Protein AF-A0A1I7Y4F4-F1 (afdb_monomer)

Solvent-accessible surface area (backbone atoms only — not comparable to full-atom values): 14204 Å² total; per-residue (Å²): 120,89,84,62,59,70,68,60,50,56,51,47,61,75,66,45,50,80,70,50,33,65,55,47,34,72,42,79,63,74,58,9,53,53,27,39,53,48,50,55,62,39,56,46,81,47,70,48,75,58,97,91,42,80,52,47,27,34,36,18,73,70,71,67,46,73,42,75,65,78,90,67,69,44,67,62,48,79,43,49,51,87,65,43,53,74,73,44,36,59,52,49,53,55,53,47,64,64,67,34,49,42,27,46,34,39,35,46,86,71,91,71,79,52,84,63,65,52,52,39,53,50,53,54,46,36,76,77,41,46,80,54,41,47,69,28,28,44,32,40,33,34,74,30,38,46,48,45,50,33,48,52,50,54,56,43,65,71,67,75,55,85,62,92,48,76,68,51,52,60,76,59,43,39,77,50,51,68,68,54,36,60,57,52,47,77,75,54,94,50,68,22,68,32,33,21,26,46,30,32,41,73,48,72,62,82,93,62,51,40,37,37,35,39,40,36,32,60,50,51,74,65,57,58,71,71,60,56,75,63,38,64,64,40,69,86,29,49,87,52,78,74,49,58,54,77,15,48,36,43,35,37,40,32,86

Radius of gyration: 19.41 Å; Cα contacts (8 Å, |Δi|>4): 424; chains: 1; bounding box: 60×47×42 Å

Foldseek 3Di:
DVPDDPVVLVLVLVVDDLVRLVVQLVDDDPRVVVSVVSNQQDWAWDWDADPNDIFIWTQRPVPRDTHGDDPAQDAEHEEELVQCDDPNVVVVLVVLQVNSYQEYEYEYDDPDASDDLNLLVVVVSCLVCLVSCANHKYKYAAQCQNSVVSVLVNQCVQVPNPDSDPVSSDVFKDFDDQVVQVVVLVSDSDWELAKATKIKGWDDDDPSIWMKIKIFHLDDPVSVVVPHDTDRHHNPGHHDCVSVNRTRMMMMHID

Nearest PDB structures (foldseek):
  2egw-assembly1_B  TM=3.369E-01  e=6.035E-02  Aquifex aeolicus
  1tjr-assembly1_A  TM=5.076E-01  e=1.578E+00  Zea mays
  2qez-assembly3_E  TM=4.079E-01  e=8.621E-01  Listeria monocytogenes serotype 4b str. F2365
  8pvu-assembly1_D  TM=3.168E-01  e=5.647E-01  Homo sapiens

Secondary structure (DSSP, 8-state):
-TTS-HHHHHHHHHHS-HHHHHHHTTS-SHHHHHHHHHHHH-EEEEEEEETTEEEEEEEETTT--EEE--S--EEEEEEEGGGGSTHHHHHHHHHHHTT-EEEEEEE--SSS-----HHHHHHHHHHH-HHHHTTPEEEEESS-HHHHHHHHHHHHHHTT-----HHHHHHHSEEPPHHHHHHHHTT---EESSBBPPEEEEES-GGG-EEEEEEEB---HHHHHHTPPPEE--TTSB--GGGGGG-SEEEEEE-

Mean predicted aligned error: 9.06 Å

Structure (mmCIF, N/CA/C/O backbone):
data_AF-A0A1I7Y4F4-F1
#
_entry.id   AF-A0A1I7Y4F4-F1
#
loop_
_atom_site.group_PDB
_atom_site.id
_atom_site.type_symbol
_atom_site.label_atom_id
_atom_site.label_alt_id
_atom_site.label_comp_id
_atom_site.label_asym_id
_atom_site.label_entity_id
_atom_site.label_seq_id
_atom_site.pdbx_PDB_ins_code
_atom_site.Cartn_x
_atom_site.Cartn_y
_atom_site.Cartn_z
_atom_site.occupancy
_atom_site.B_iso_or_equiv
_atom_site.auth_seq_id
_atom_site.auth_comp_id
_atom_site.auth_asym_id
_atom_site.auth_atom_id
_atom_site.pdbx_PDB_model_num
ATOM 1 N N . MET A 1 1 ? 35.669 1.805 -6.452 1.00 61.19 1 MET A N 1
ATOM 2 C CA . MET A 1 1 ? 34.477 2.321 -5.727 1.00 61.19 1 MET A CA 1
ATOM 3 C C . MET A 1 1 ? 34.366 1.705 -4.329 1.00 61.19 1 MET A C 1
ATOM 5 O O . MET A 1 1 ? 33.373 1.929 -3.649 1.00 61.19 1 MET A O 1
ATOM 9 N N . ASP A 1 2 ? 35.362 0.923 -3.896 1.00 73.44 2 ASP A N 1
ATOM 10 C CA . ASP A 1 2 ? 35.256 -0.079 -2.817 1.00 73.44 2 ASP A CA 1
ATOM 11 C C . ASP A 1 2 ? 35.130 0.507 -1.412 1.00 73.44 2 ASP A C 1
ATOM 13 O O . ASP A 1 2 ? 34.862 -0.210 -0.456 1.00 73.44 2 ASP A O 1
ATOM 17 N N . GLU A 1 3 ? 35.218 1.828 -1.315 1.00 84.62 3 GLU A N 1
ATOM 18 C CA . GLU A 1 3 ? 35.071 2.599 -0.085 1.00 84.62 3 GLU A CA 1
ATOM 19 C C . GLU A 1 3 ? 33.614 2.996 0.215 1.00 84.62 3 GLU A C 1
ATOM 21 O O . GLU A 1 3 ? 33.313 3.485 1.303 1.00 84.62 3 GLU A O 1
ATOM 26 N N . VAL A 1 4 ? 32.674 2.788 -0.718 1.00 75.25 4 VAL A N 1
ATOM 27 C CA . VAL A 1 4 ? 31.264 3.140 -0.491 1.00 75.25 4 VAL A CA 1
ATOM 28 C C . VAL A 1 4 ? 30.592 2.103 0.428 1.00 75.25 4 VAL A C 1
ATOM 30 O O . VAL A 1 4 ? 30.639 0.905 0.132 1.00 75.25 4 VAL A O 1
ATOM 33 N N . PRO A 1 5 ? 29.883 2.521 1.497 1.00 83.56 5 PRO A N 1
ATOM 34 C CA . PRO A 1 5 ? 29.266 1.596 2.445 1.00 83.56 5 PRO A CA 1
ATOM 35 C C . PRO A 1 5 ? 28.302 0.592 1.796 1.00 83.56 5 PRO A C 1
ATOM 37 O O . PRO A 1 5 ? 27.410 0.961 1.030 1.00 83.56 5 PRO A O 1
ATOM 40 N N . THR A 1 6 ? 28.383 -0.682 2.191 1.00 68.44 6 THR A N 1
ATOM 41 C CA . THR A 1 6 ? 27.515 -1.766 1.683 1.00 68.44 6 THR A CA 1
ATOM 42 C C . THR A 1 6 ? 26.016 -1.462 1.826 1.00 68.44 6 THR A C 1
ATOM 44 O O . THR A 1 6 ? 25.208 -1.892 1.004 1.00 68.44 6 THR A O 1
ATOM 47 N N . ALA A 1 7 ? 25.619 -0.707 2.857 1.00 70.19 7 ALA A N 1
ATOM 48 C CA . ALA A 1 7 ? 24.228 -0.309 3.076 1.00 70.19 7 ALA A CA 1
ATOM 49 C C . ALA A 1 7 ? 23.688 0.612 1.966 1.00 70.19 7 ALA A C 1
ATOM 51 O O . ALA A 1 7 ? 22.544 0.442 1.541 1.00 70.19 7 ALA A O 1
ATOM 52 N N . PHE A 1 8 ? 24.516 1.531 1.459 1.00 75.94 8 PHE A N 1
ATOM 53 C CA . PHE A 1 8 ? 24.158 2.410 0.346 1.00 75.94 8 PHE A CA 1
ATOM 54 C C . PHE A 1 8 ? 23.865 1.594 -0.916 1.00 75.94 8 PHE A C 1
ATOM 56 O O . PHE A 1 8 ? 22.859 1.818 -1.581 1.00 75.94 8 PHE A O 1
ATOM 63 N N . TRP A 1 9 ? 24.676 0.572 -1.197 1.00 69.25 9 TRP A N 1
ATOM 64 C CA . TRP A 1 9 ? 24.487 -0.276 -2.375 1.00 69.25 9 TRP A CA 1
ATOM 65 C C . TRP A 1 9 ? 23.320 -1.242 -2.266 1.00 69.25 9 TRP A C 1
ATOM 67 O O . TRP A 1 9 ? 22.619 -1.437 -3.253 1.00 69.25 9 TRP A O 1
ATOM 77 N N . LYS A 1 10 ? 23.052 -1.802 -1.080 1.00 63.16 10 LYS A N 1
ATOM 78 C CA . LYS A 1 10 ? 21.810 -2.558 -0.850 1.00 63.16 10 LYS A CA 1
ATOM 79 C C . LYS A 1 10 ? 20.589 -1.691 -1.144 1.00 63.16 10 LYS A C 1
ATOM 81 O O . LYS A 1 10 ? 19.657 -2.155 -1.790 1.00 63.16 10 LYS A O 1
ATOM 86 N N . HIS A 1 11 ? 20.622 -0.428 -0.720 1.00 68.62 11 HIS A N 1
ATOM 87 C CA . HIS A 1 11 ? 19.565 0.523 -1.031 1.00 68.62 11 HIS A CA 1
ATOM 88 C C . HIS A 1 11 ? 19.499 0.847 -2.529 1.00 68.62 11 HIS A C 1
ATOM 90 O O . HIS A 1 11 ? 18.418 0.800 -3.107 1.00 68.62 11 HIS A O 1
ATOM 96 N N . LEU A 1 12 ? 20.638 1.095 -3.182 1.00 68.75 12 LEU A N 1
ATOM 97 C CA . LEU A 1 12 ? 20.676 1.378 -4.615 1.00 68.75 12 LEU A CA 1
ATOM 98 C C . LEU A 1 12 ? 20.160 0.193 -5.443 1.00 68.75 12 LEU A C 1
ATOM 100 O O . LEU A 1 12 ? 19.355 0.390 -6.344 1.00 68.75 12 LEU A O 1
ATOM 104 N N . CYS A 1 13 ? 20.548 -1.040 -5.116 1.00 64.06 13 CYS A N 1
ATOM 105 C CA . CYS A 1 13 ? 20.059 -2.238 -5.800 1.00 64.06 13 CYS A CA 1
ATOM 106 C C . CYS A 1 13 ? 18.565 -2.492 -5.545 1.00 64.06 13 CYS A C 1
ATOM 108 O O . CYS A 1 13 ? 17.876 -2.966 -6.442 1.00 64.06 13 CYS A O 1
ATOM 110 N N . ASP A 1 14 ? 18.048 -2.138 -4.362 1.00 62.75 14 ASP A N 1
ATOM 111 C CA . ASP A 1 14 ? 16.604 -2.154 -4.074 1.00 62.75 14 ASP A CA 1
ATOM 112 C C . ASP A 1 14 ? 15.835 -1.103 -4.919 1.00 62.75 14 ASP A C 1
ATOM 114 O O . ASP A 1 14 ? 14.627 -1.244 -5.135 1.00 62.75 14 ASP A O 1
ATOM 118 N N . VAL A 1 15 ? 16.512 -0.048 -5.395 1.00 64.50 15 VAL A N 1
ATOM 119 C CA . VAL A 1 15 ? 15.931 1.058 -6.181 1.00 64.50 15 VAL A CA 1
ATOM 120 C C . VAL A 1 15 ? 16.083 0.850 -7.694 1.00 64.50 15 VAL A C 1
ATOM 122 O O . VAL A 1 15 ? 15.173 1.199 -8.451 1.00 64.50 15 VAL A O 1
ATOM 125 N N . LEU A 1 16 ? 17.202 0.285 -8.155 1.00 69.50 16 LEU A N 1
ATOM 126 C CA . LEU A 1 16 ? 17.490 0.101 -9.577 1.00 69.50 16 LEU A CA 1
ATOM 127 C C . LEU A 1 16 ? 16.559 -0.945 -10.208 1.00 69.50 16 LEU A C 1
ATOM 129 O O . LEU A 1 16 ? 16.424 -2.073 -9.740 1.00 69.50 16 LEU A O 1
ATOM 133 N N . HIS A 1 17 ? 15.934 -0.575 -11.328 1.00 67.19 17 HIS A N 1
ATOM 134 C CA . HIS A 1 17 ? 15.193 -1.517 -12.168 1.00 67.19 17 HIS A CA 1
ATOM 135 C C . HIS A 1 17 ? 16.151 -2.547 -12.796 1.00 67.19 17 HIS A C 1
ATOM 137 O O . HIS A 1 17 ? 17.362 -2.325 -12.848 1.00 67.19 17 HIS A O 1
ATOM 143 N N . SER A 1 18 ? 15.618 -3.632 -13.368 1.00 70.75 18 SER A N 1
ATOM 144 C CA . SER A 1 18 ? 16.405 -4.664 -14.076 1.00 70.75 18 SER A CA 1
ATOM 145 C C . SER A 1 18 ? 17.379 -4.104 -15.126 1.00 70.75 18 SER A C 1
ATOM 147 O O . SER A 1 18 ? 18.426 -4.696 -15.373 1.00 70.75 18 SER A O 1
ATOM 149 N N . VAL A 1 19 ? 17.051 -2.949 -15.712 1.00 73.19 19 VAL A N 1
ATOM 150 C CA . VAL A 1 19 ? 17.887 -2.229 -16.685 1.00 73.19 19 VAL A CA 1
ATOM 151 C C . VAL A 1 19 ? 19.084 -1.549 -16.010 1.00 73.19 19 VAL A C 1
ATOM 153 O O . VAL A 1 19 ? 20.195 -1.593 -16.526 1.00 73.19 19 VAL A O 1
ATOM 156 N N . GLY A 1 20 ? 18.891 -0.961 -14.826 1.00 81.69 20 GLY A N 1
ATOM 157 C CA . GLY A 1 20 ? 19.980 -0.340 -14.070 1.00 81.69 20 GLY A CA 1
ATOM 158 C C . GLY A 1 20 ? 20.983 -1.376 -13.564 1.00 81.69 20 GLY A C 1
ATOM 159 O O . GLY A 1 20 ? 22.188 -1.192 -13.702 1.0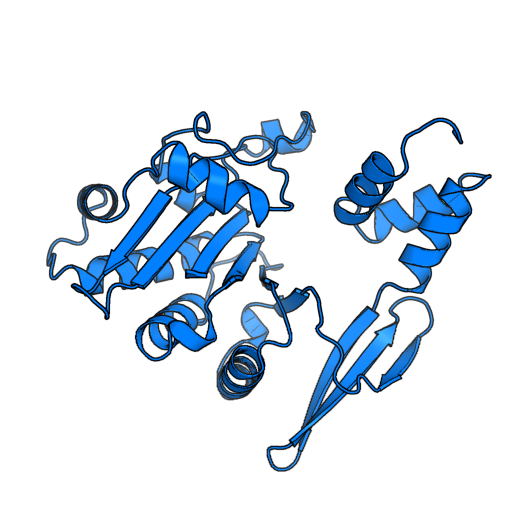0 81.69 20 GLY A O 1
ATOM 160 N N . LEU A 1 21 ? 20.491 -2.514 -13.064 1.00 81.12 21 LEU A N 1
ATOM 161 C CA . LEU A 1 21 ? 21.346 -3.616 -12.612 1.00 81.12 21 LEU A CA 1
ATOM 162 C C . LEU A 1 21 ? 22.230 -4.179 -13.739 1.00 81.12 21 LEU A C 1
ATOM 164 O O . LEU A 1 21 ? 23.387 -4.519 -13.489 1.00 81.12 21 LEU A O 1
ATOM 168 N N . SER A 1 22 ? 21.740 -4.219 -14.987 1.00 80.81 22 SER A N 1
ATOM 169 C CA . SER A 1 22 ? 22.549 -4.687 -16.122 1.00 80.81 22 SER A CA 1
ATOM 170 C C . SER A 1 22 ? 23.688 -3.758 -16.527 1.00 80.81 22 SER A C 1
ATOM 172 O O . SER A 1 22 ? 24.643 -4.229 -17.144 1.00 80.81 22 SER A O 1
ATOM 174 N N . GLU A 1 23 ? 23.608 -2.475 -16.185 1.00 86.12 23 GLU A N 1
ATOM 175 C CA . GLU A 1 23 ? 24.707 -1.536 -16.405 1.00 86.12 23 GLU A CA 1
ATOM 176 C C . GLU A 1 23 ? 25.700 -1.571 -15.240 1.00 86.12 23 GLU A C 1
ATOM 178 O O . GLU A 1 23 ? 26.905 -1.638 -15.466 1.00 86.12 23 GLU A O 1
ATOM 183 N N . VAL A 1 24 ? 25.215 -1.639 -13.994 1.00 84.69 24 VAL A N 1
ATOM 184 C CA . VAL A 1 24 ? 26.089 -1.675 -12.806 1.00 84.69 24 VAL A CA 1
ATOM 185 C C . VAL A 1 24 ? 26.960 -2.933 -12.767 1.00 84.69 24 VAL A C 1
ATOM 187 O O . VAL A 1 24 ? 28.117 -2.849 -12.366 1.00 84.69 24 VAL A O 1
ATOM 190 N N . LYS A 1 25 ? 26.477 -4.083 -13.256 1.00 87.56 25 LYS A N 1
ATOM 191 C CA . LYS A 1 25 ? 27.300 -5.307 -13.326 1.00 87.56 25 LYS A CA 1
ATOM 192 C C . LYS A 1 25 ? 28.517 -5.207 -14.257 1.00 87.56 25 LYS A C 1
ATOM 194 O O . LYS A 1 25 ? 29.376 -6.076 -14.209 1.00 87.56 25 LYS A O 1
ATOM 199 N N . LYS A 1 26 ? 28.586 -4.189 -15.128 1.00 90.69 26 LYS A N 1
ATOM 200 C CA . LYS A 1 26 ? 29.749 -3.945 -16.003 1.00 90.69 26 LYS A CA 1
ATOM 201 C C . LYS A 1 26 ? 30.884 -3.214 -15.276 1.00 90.69 26 LYS A C 1
ATOM 203 O O . LYS A 1 26 ? 31.984 -3.124 -15.810 1.00 90.69 26 LYS A O 1
ATOM 208 N N . VAL A 1 27 ? 30.620 -2.659 -14.092 1.00 90.62 27 VAL A N 1
ATOM 209 C CA . VAL A 1 27 ? 31.628 -1.978 -13.270 1.00 90.62 27 VAL A CA 1
ATOM 210 C C . VAL A 1 27 ? 32.562 -3.024 -12.655 1.00 90.62 27 VAL A C 1
ATOM 212 O O . VAL A 1 27 ? 32.104 -4.073 -12.230 1.00 90.62 27 VAL A O 1
ATOM 215 N N . SER A 1 28 ? 33.868 -2.765 -12.589 1.00 89.06 28 SER A N 1
ATOM 216 C CA . SER A 1 28 ? 34.837 -3.678 -11.962 1.00 89.06 28 SER A CA 1
ATOM 217 C C . SER A 1 28 ? 34.825 -3.605 -10.427 1.00 89.06 28 SER A C 1
ATOM 219 O O . SER A 1 28 ? 34.449 -2.585 -9.845 1.00 89.06 28 SER A O 1
ATOM 221 N N . GLY A 1 29 ? 35.328 -4.652 -9.769 1.00 87.38 29 GLY A N 1
ATOM 222 C CA . GLY A 1 29 ? 35.463 -4.726 -8.309 1.00 87.38 29 GLY A CA 1
ATOM 223 C C . GLY A 1 29 ? 34.206 -5.249 -7.611 1.00 87.38 29 GLY A C 1
ATOM 224 O O . GLY A 1 29 ? 33.290 -5.764 -8.255 1.00 87.38 29 GLY A O 1
ATOM 225 N N . ASN A 1 30 ? 34.140 -5.075 -6.288 1.00 79.75 30 ASN A N 1
ATOM 226 C CA . ASN A 1 30 ? 33.121 -5.712 -5.443 1.00 79.75 30 ASN A CA 1
ATOM 227 C C . ASN A 1 30 ? 31.680 -5.349 -5.857 1.00 79.75 30 ASN A C 1
ATOM 229 O O . ASN A 1 30 ? 30.749 -6.127 -5.660 1.00 79.75 30 ASN A O 1
ATOM 233 N N . PHE A 1 31 ? 31.466 -4.171 -6.450 1.00 78.19 31 PHE A N 1
ATOM 234 C CA . PHE A 1 31 ? 30.131 -3.726 -6.878 1.00 78.19 31 PHE A CA 1
ATOM 235 C C . PHE A 1 31 ? 29.638 -4.420 -8.132 1.00 78.19 31 PHE A C 1
ATOM 237 O O . PHE A 1 31 ? 28.456 -4.751 -8.196 1.00 78.19 31 PHE A O 1
ATOM 244 N N . GLY A 1 32 ? 30.527 -4.637 -9.104 1.00 83.31 32 GLY A N 1
ATOM 245 C CA . GLY A 1 32 ? 30.208 -5.409 -10.299 1.00 83.31 32 GLY A CA 1
ATOM 246 C C . GLY A 1 32 ? 29.737 -6.797 -9.927 1.00 83.31 32 GLY A C 1
ATOM 247 O O . GLY A 1 32 ? 28.674 -7.227 -10.363 1.00 83.31 32 GLY A O 1
ATOM 248 N N . GLU A 1 33 ? 30.479 -7.437 -9.024 1.00 84.12 33 GLU A N 1
ATOM 249 C CA . GLU A 1 33 ? 30.185 -8.776 -8.520 1.00 84.12 33 GLU A CA 1
ATOM 250 C C . GLU A 1 33 ? 28.850 -8.831 -7.765 1.00 84.12 33 GLU A C 1
ATOM 252 O O . GLU A 1 33 ? 28.023 -9.704 -8.032 1.00 84.12 33 GLU A O 1
ATOM 257 N N . VAL A 1 34 ? 28.576 -7.871 -6.870 1.00 76.81 34 VAL A N 1
ATOM 258 C CA . VAL A 1 34 ? 27.292 -7.807 -6.147 1.00 76.81 34 VAL A CA 1
ATOM 259 C C . VAL A 1 34 ? 26.128 -7.537 -7.101 1.00 76.81 34 VAL A C 1
ATOM 261 O O . VAL A 1 34 ? 25.090 -8.191 -6.998 1.00 76.81 34 VAL A O 1
ATOM 264 N N . ALA A 1 35 ? 26.272 -6.604 -8.043 1.00 80.12 35 ALA A N 1
ATOM 265 C CA . ALA A 1 35 ? 25.223 -6.297 -9.013 1.00 80.12 35 ALA A CA 1
ATOM 266 C C . ALA A 1 35 ? 24.980 -7.460 -9.980 1.00 80.12 35 ALA A C 1
ATOM 268 O O . ALA A 1 35 ? 23.826 -7.762 -10.281 1.00 80.12 35 ALA A O 1
ATOM 269 N N . GLN A 1 36 ? 26.040 -8.145 -10.416 1.00 85.69 36 GLN A N 1
ATOM 270 C CA . GLN A 1 36 ? 25.952 -9.367 -11.207 1.00 85.69 36 GLN A CA 1
ATOM 271 C C . GLN A 1 36 ? 25.203 -10.450 -10.434 1.00 85.69 36 GLN A C 1
ATOM 273 O O . GLN A 1 36 ? 24.235 -11.005 -10.951 1.00 85.69 36 GLN A O 1
ATOM 278 N N . PHE A 1 37 ? 25.585 -10.694 -9.178 1.00 84.38 37 PHE A N 1
ATOM 279 C CA . PHE A 1 37 ? 24.900 -11.652 -8.320 1.00 84.38 37 PHE A CA 1
ATOM 280 C C . PHE A 1 37 ? 23.413 -11.311 -8.184 1.00 84.38 37 PHE A C 1
ATOM 282 O O . PHE A 1 37 ? 22.569 -12.196 -8.312 1.00 84.38 37 PHE A O 1
ATOM 289 N N . ILE A 1 38 ? 23.064 -10.042 -7.958 1.00 79.06 38 ILE A N 1
ATOM 290 C CA . ILE A 1 38 ? 21.666 -9.615 -7.842 1.00 79.06 38 ILE A CA 1
ATOM 291 C C . ILE A 1 38 ? 20.925 -9.800 -9.174 1.00 79.06 38 ILE A C 1
ATOM 293 O O . ILE A 1 38 ? 19.863 -10.414 -9.157 1.00 79.06 38 ILE A O 1
ATOM 297 N N . ASP A 1 39 ? 21.472 -9.348 -10.313 1.00 82.25 39 ASP A N 1
ATOM 298 C CA . ASP A 1 39 ? 20.869 -9.491 -11.657 1.00 82.25 39 ASP A CA 1
ATOM 299 C C . ASP A 1 39 ? 20.624 -10.969 -12.012 1.00 82.25 39 ASP A C 1
ATOM 301 O O . ASP A 1 39 ? 19.542 -11.332 -12.477 1.00 82.25 39 ASP A O 1
ATOM 305 N N . GLU A 1 40 ? 21.588 -11.849 -11.729 1.00 83.94 40 GLU A N 1
ATOM 306 C CA . GLU A 1 40 ? 21.482 -13.296 -11.960 1.00 83.94 40 GLU A CA 1
ATOM 307 C C . GLU A 1 40 ? 20.484 -13.989 -11.023 1.00 83.94 40 GLU A C 1
ATOM 309 O O . GLU A 1 40 ? 19.905 -15.025 -11.382 1.00 83.94 40 GLU A O 1
ATOM 314 N N . ASN A 1 41 ? 20.274 -13.421 -9.831 1.00 81.00 41 ASN A N 1
ATOM 315 C CA . ASN A 1 41 ? 19.376 -13.955 -8.813 1.00 81.00 41 ASN A CA 1
ATOM 316 C C . ASN A 1 41 ? 18.011 -13.248 -8.743 1.00 81.00 41 ASN A C 1
ATOM 318 O O . ASN A 1 41 ? 17.192 -13.615 -7.896 1.00 81.00 41 ASN A O 1
ATOM 322 N N . VAL A 1 42 ? 17.708 -12.311 -9.652 1.00 80.62 42 VAL A N 1
ATOM 323 C CA . VAL A 1 42 ? 16.338 -11.812 -9.828 1.00 80.62 42 VAL A CA 1
ATOM 324 C C . VAL A 1 42 ? 15.458 -12.983 -10.250 1.00 80.62 42 VAL A C 1
ATOM 326 O O . VAL A 1 42 ? 15.689 -13.625 -11.277 1.00 80.62 42 VAL A O 1
ATOM 329 N N . ALA A 1 43 ? 14.438 -13.266 -9.447 1.00 82.00 43 ALA A N 1
ATOM 330 C CA . ALA A 1 43 ? 13.493 -14.330 -9.715 1.00 82.00 43 ALA A CA 1
ATOM 331 C C . ALA A 1 43 ? 12.053 -13.843 -9.576 1.00 82.00 43 ALA A C 1
ATOM 333 O O . ALA A 1 43 ? 11.726 -13.042 -8.704 1.00 82.00 43 ALA A O 1
ATOM 334 N N . SER A 1 44 ? 11.191 -14.364 -10.442 1.00 79.44 44 SER A N 1
ATOM 335 C CA . SER A 1 44 ? 9.742 -14.261 -10.310 1.00 79.44 44 SER A CA 1
ATOM 336 C C . SER A 1 44 ? 9.232 -15.509 -9.609 1.00 79.44 44 SER A C 1
ATOM 338 O O . SER A 1 44 ? 9.624 -16.617 -9.968 1.00 79.44 44 SER A O 1
ATOM 340 N N . TYR A 1 45 ? 8.358 -15.360 -8.621 1.00 75.88 45 TYR A N 1
ATOM 341 C CA . TYR A 1 45 ? 7.644 -16.511 -8.087 1.00 75.88 45 TYR A CA 1
ATOM 342 C C . TYR A 1 45 ? 6.543 -16.910 -9.070 1.00 75.88 45 TYR A C 1
ATOM 344 O O . TYR A 1 45 ? 5.682 -16.100 -9.405 1.00 75.88 45 TYR A O 1
ATOM 352 N N . VAL A 1 46 ? 6.603 -18.145 -9.555 1.00 77.12 46 VAL A N 1
ATOM 353 C CA . VAL A 1 46 ? 5.606 -18.738 -10.443 1.00 77.12 46 VAL A CA 1
ATOM 354 C C . VAL A 1 46 ? 4.956 -19.875 -9.680 1.00 77.12 46 VAL A C 1
ATOM 356 O O . VAL A 1 46 ? 5.644 -20.801 -9.256 1.00 77.12 46 VAL A O 1
ATOM 359 N N . CYS A 1 47 ? 3.640 -19.820 -9.508 1.00 78.75 47 CYS A N 1
ATOM 360 C CA . CYS A 1 47 ? 2.887 -20.898 -8.887 1.00 78.75 47 CYS A CA 1
ATOM 361 C C . CYS A 1 47 ? 1.751 -21.369 -9.789 1.00 78.75 47 CYS A C 1
ATOM 363 O O . CYS A 1 47 ? 1.172 -20.600 -10.556 1.00 78.75 47 CYS A O 1
ATOM 365 N N . ALA A 1 48 ? 1.457 -22.659 -9.682 1.00 74.44 48 ALA A N 1
ATOM 366 C CA . ALA A 1 48 ? 0.240 -23.269 -10.180 1.00 74.44 48 ALA A CA 1
ATOM 367 C C . ALA A 1 48 ? -0.537 -23.828 -8.989 1.00 74.44 48 ALA A C 1
ATOM 369 O O . ALA A 1 48 ? 0.055 -24.289 -8.008 1.00 74.44 48 ALA A O 1
ATOM 370 N N . ILE A 1 49 ? -1.863 -23.797 -9.076 1.00 65.44 49 ILE A N 1
ATOM 371 C CA . ILE A 1 49 ? -2.727 -24.440 -8.090 1.00 65.44 49 ILE A CA 1
ATOM 372 C C . ILE A 1 49 ? -3.417 -25.618 -8.746 1.00 65.44 49 ILE A C 1
ATOM 374 O O . ILE A 1 49 ? -4.198 -25.463 -9.681 1.00 65.44 49 ILE A O 1
ATOM 378 N N . GLU A 1 50 ? -3.118 -26.800 -8.221 1.00 71.88 50 GLU A N 1
ATOM 379 C CA . GLU A 1 50 ? -3.652 -28.075 -8.677 1.00 71.88 50 GLU A CA 1
ATOM 380 C C . GLU A 1 50 ? -4.323 -28.757 -7.485 1.00 71.88 50 GLU A C 1
ATOM 382 O O . GLU A 1 50 ? -3.689 -28.984 -6.453 1.00 71.88 50 GLU A O 1
ATOM 387 N N . ALA A 1 51 ? -5.621 -29.054 -7.605 1.00 80.44 51 ALA A N 1
ATOM 388 C CA . ALA A 1 51 ? -6.409 -29.698 -6.547 1.00 80.44 51 ALA A CA 1
ATOM 389 C C . ALA A 1 51 ? -6.306 -28.996 -5.171 1.00 80.44 51 ALA A C 1
ATOM 391 O O . ALA A 1 51 ? -6.192 -29.644 -4.132 1.00 80.44 51 ALA A O 1
ATOM 392 N N . GLY A 1 52 ? -6.299 -27.657 -5.163 1.00 67.69 52 GLY A N 1
ATOM 393 C CA . GLY A 1 52 ? -6.227 -26.857 -3.934 1.00 67.69 52 GLY A CA 1
ATOM 394 C C . GLY A 1 52 ? -4.853 -26.839 -3.255 1.00 67.69 52 GLY A C 1
ATOM 395 O O . GLY A 1 52 ? -4.723 -26.268 -2.176 1.00 67.69 52 GLY A O 1
ATOM 396 N N . LYS A 1 53 ? -3.823 -27.434 -3.871 1.00 68.38 53 LYS A N 1
ATOM 397 C CA . LYS A 1 53 ? -2.435 -27.349 -3.409 1.00 68.38 53 LYS A CA 1
ATOM 398 C C . LYS A 1 53 ? -1.644 -26.426 -4.322 1.00 68.38 53 LYS A C 1
ATOM 400 O O . LYS A 1 53 ? -1.660 -26.575 -5.543 1.00 68.38 53 LYS A O 1
ATOM 405 N N . GLU A 1 54 ? -0.940 -25.485 -3.713 1.00 72.00 54 GLU A N 1
ATOM 406 C CA . GLU A 1 54 ? -0.009 -24.616 -4.415 1.00 72.00 54 GLU A CA 1
ATOM 407 C C . GLU A 1 54 ? 1.297 -25.362 -4.695 1.00 72.00 54 GLU A C 1
ATOM 409 O O . GLU A 1 54 ? 1.914 -25.936 -3.796 1.00 72.00 54 GLU A O 1
ATOM 414 N N . LYS A 1 55 ? 1.725 -25.345 -5.956 1.00 78.88 55 LYS A N 1
ATOM 415 C CA . LYS A 1 55 ? 3.054 -25.773 -6.383 1.00 78.88 55 LYS A CA 1
ATOM 416 C C . LYS A 1 55 ? 3.758 -24.568 -6.985 1.00 78.88 55 LYS A C 1
ATOM 418 O O . LYS A 1 55 ? 3.425 -24.133 -8.087 1.00 78.88 55 LYS A O 1
ATOM 423 N N . GLY A 1 56 ? 4.713 -24.021 -6.241 1.00 80.88 56 GLY A N 1
ATOM 424 C CA . GLY A 1 56 ? 5.467 -22.838 -6.632 1.00 80.88 56 GLY A CA 1
ATOM 425 C C . GLY A 1 56 ? 6.946 -23.097 -6.873 1.00 80.88 56 GLY A C 1
ATOM 426 O O . GLY A 1 56 ? 7.576 -23.937 -6.227 1.00 80.88 56 GLY A O 1
ATOM 427 N N . TYR A 1 57 ? 7.522 -22.331 -7.790 1.00 83.56 57 TYR A N 1
ATOM 428 C CA . TYR A 1 57 ? 8.959 -22.235 -7.983 1.00 83.56 57 TYR A CA 1
ATOM 429 C C . TYR A 1 57 ? 9.372 -20.784 -8.226 1.00 83.56 57 TYR A C 1
ATOM 431 O O . TYR A 1 57 ? 8.637 -19.980 -8.792 1.00 83.56 57 TYR A O 1
ATOM 439 N N . LEU A 1 58 ? 10.590 -20.443 -7.823 1.00 83.69 58 LEU A N 1
ATOM 440 C CA . LEU A 1 58 ? 11.260 -19.232 -8.278 1.00 83.69 58 LEU A CA 1
ATOM 441 C C . LEU A 1 58 ? 11.795 -19.478 -9.683 1.00 83.69 58 LEU A C 1
ATOM 443 O O . LEU A 1 58 ? 12.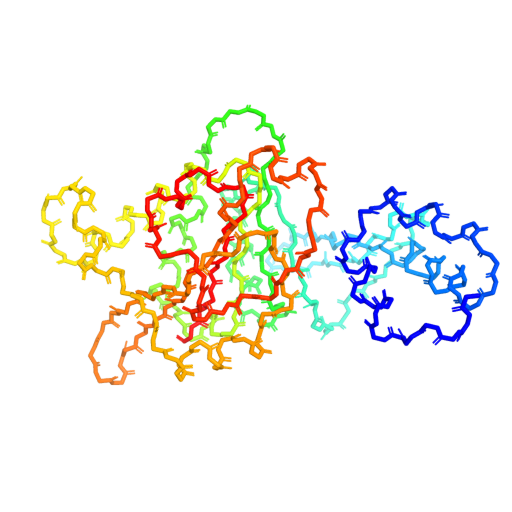601 -20.386 -9.883 1.00 83.69 58 LEU A O 1
ATOM 447 N N . LEU A 1 59 ? 11.344 -18.677 -10.642 1.00 85.62 59 LEU A N 1
ATOM 448 C CA . LEU A 1 59 ? 11.881 -18.593 -11.991 1.00 85.62 59 LEU A CA 1
ATOM 449 C C . LEU A 1 59 ? 12.882 -17.444 -12.057 1.00 85.62 59 LEU A C 1
ATOM 451 O O . LEU A 1 59 ? 12.494 -16.277 -12.060 1.00 85.62 59 LEU A O 1
ATOM 455 N N . TYR A 1 60 ? 14.164 -17.771 -12.128 1.00 84.75 60 TYR A N 1
ATOM 456 C CA . TYR A 1 60 ? 15.224 -16.782 -12.270 1.00 84.75 60 TYR A CA 1
ATOM 457 C C . TYR A 1 60 ? 15.184 -16.174 -13.673 1.00 84.75 60 TYR A C 1
ATOM 459 O O . TYR A 1 60 ? 15.422 -16.874 -14.655 1.00 84.75 60 TYR A O 1
ATOM 467 N N . THR A 1 61 ? 14.889 -14.878 -13.787 1.00 81.94 61 THR A N 1
ATOM 468 C CA . THR A 1 61 ? 14.569 -14.231 -15.073 1.00 81.94 61 THR A CA 1
ATOM 469 C C . THR A 1 61 ? 15.723 -14.260 -16.067 1.00 81.94 61 THR A C 1
ATOM 471 O O . THR A 1 61 ? 15.487 -14.363 -17.264 1.00 81.94 61 THR A O 1
ATOM 474 N N . ARG A 1 62 ? 16.971 -14.192 -15.586 1.00 84.19 62 ARG A N 1
ATOM 475 C CA . ARG A 1 62 ? 18.166 -14.232 -16.445 1.00 84.19 62 ARG A CA 1
ATOM 476 C C . ARG A 1 62 ? 18.572 -15.644 -16.849 1.00 84.19 62 ARG A C 1
ATOM 478 O O . ARG A 1 62 ? 18.928 -15.867 -17.996 1.00 84.19 62 ARG A O 1
ATOM 485 N N . SER A 1 63 ? 18.546 -16.578 -15.900 1.00 87.69 63 SER A N 1
ATOM 486 C CA . SER A 1 63 ? 19.086 -17.929 -16.107 1.00 87.69 63 SER A CA 1
ATOM 487 C C . SER A 1 63 ? 18.033 -18.960 -16.515 1.00 87.69 63 SER A C 1
ATOM 489 O O . SER A 1 63 ? 18.385 -20.081 -16.862 1.00 87.69 63 SER A O 1
ATOM 491 N N . GLY A 1 64 ? 16.742 -18.637 -16.403 1.00 87.94 64 GLY A N 1
ATOM 492 C CA . GLY A 1 64 ? 15.642 -19.585 -16.600 1.00 87.94 64 GLY A CA 1
ATOM 493 C C . GLY A 1 64 ? 15.580 -20.698 -15.546 1.00 87.94 64 GLY A C 1
ATOM 494 O O . GLY A 1 64 ? 14.688 -21.546 -15.606 1.00 87.94 64 GLY A O 1
ATOM 495 N N . ARG A 1 65 ? 16.498 -20.708 -14.565 1.00 86.44 65 ARG A N 1
ATOM 496 C CA . ARG A 1 65 ? 16.532 -21.712 -13.500 1.00 86.44 65 ARG A CA 1
ATOM 497 C C . ARG A 1 65 ? 15.219 -21.685 -12.731 1.00 86.44 65 ARG A C 1
ATOM 499 O O . ARG A 1 65 ? 14.689 -20.618 -12.423 1.00 86.44 65 ARG A O 1
ATOM 506 N N . LYS A 1 66 ? 14.725 -22.872 -12.390 1.00 88.50 66 LYS A N 1
ATOM 507 C CA . LYS A 1 66 ? 13.565 -23.058 -11.523 1.00 88.50 66 LYS A CA 1
ATOM 508 C C . LYS A 1 66 ? 14.050 -23.614 -10.196 1.00 88.50 66 LYS A C 1
ATOM 510 O O . LYS A 1 66 ? 14.731 -24.636 -10.177 1.00 88.50 66 LYS A O 1
ATOM 515 N N . LYS A 1 67 ? 13.712 -22.955 -9.092 1.00 82.88 67 LYS A N 1
ATOM 516 C CA . LYS A 1 67 ? 13.987 -23.464 -7.745 1.00 82.88 67 LYS A CA 1
ATOM 517 C C . LYS A 1 67 ? 12.674 -23.647 -7.011 1.00 82.88 67 LYS A C 1
ATOM 519 O O . LYS A 1 67 ? 11.951 -22.674 -6.815 1.00 82.88 67 LYS A O 1
ATOM 524 N N . LEU A 1 68 ? 12.376 -24.882 -6.618 1.00 76.00 68 LEU A N 1
ATOM 525 C CA . LEU A 1 68 ? 11.224 -25.165 -5.772 1.00 76.00 68 LEU A CA 1
ATOM 526 C C . LEU A 1 68 ? 11.375 -24.364 -4.474 1.00 76.00 68 LEU A C 1
ATOM 528 O O . LEU A 1 68 ? 12.431 -24.412 -3.836 1.00 76.00 68 LEU A O 1
ATOM 532 N N . VAL A 1 69 ? 10.355 -23.591 -4.112 1.00 72.62 69 VAL A N 1
ATOM 533 C CA . VAL A 1 69 ? 10.366 -22.863 -2.842 1.00 72.62 69 VAL A CA 1
ATOM 534 C C . VAL A 1 69 ? 9.701 -23.748 -1.815 1.00 72.62 69 VAL A C 1
ATOM 536 O O . VAL A 1 69 ? 8.479 -23.829 -1.767 1.00 72.62 69 VAL A O 1
ATOM 539 N N . ASP A 1 70 ? 10.507 -24.412 -0.995 1.00 64.94 70 ASP A N 1
ATOM 540 C CA . ASP A 1 70 ? 9.989 -25.040 0.211 1.00 64.94 70 ASP A CA 1
ATOM 541 C C . ASP A 1 70 ? 10.123 -24.041 1.372 1.00 64.94 70 ASP A C 1
ATOM 543 O O . ASP A 1 70 ? 11.225 -23.610 1.720 1.00 64.94 70 ASP A O 1
ATOM 547 N N . ARG A 1 71 ? 8.981 -23.613 1.926 1.00 64.25 71 ARG A N 1
ATOM 548 C CA . ARG A 1 71 ? 8.825 -22.915 3.224 1.00 64.25 71 ARG A CA 1
ATOM 549 C C . ARG A 1 71 ? 9.585 -21.598 3.477 1.00 64.25 71 ARG A C 1
ATOM 551 O O . ARG A 1 71 ? 9.514 -21.084 4.594 1.00 64.25 71 ARG A O 1
ATOM 558 N N . GLN A 1 72 ? 10.283 -20.999 2.511 1.00 63.31 72 GLN A N 1
ATOM 559 C CA . GLN A 1 72 ? 10.943 -19.703 2.737 1.00 63.31 72 GLN A CA 1
ATOM 560 C C . GLN A 1 72 ? 9.956 -18.527 2.672 1.00 63.31 72 GLN A C 1
ATOM 562 O O . GLN A 1 72 ? 9.149 -18.427 1.751 1.00 63.31 72 GLN A O 1
ATOM 567 N N . LYS A 1 73 ? 10.063 -17.601 3.638 1.00 73.31 73 LYS A N 1
ATOM 568 C CA . LYS A 1 73 ? 9.327 -16.328 3.627 1.00 73.31 73 LYS A CA 1
ATOM 569 C C . LYS A 1 73 ? 9.854 -15.442 2.493 1.00 73.31 73 LYS A C 1
ATOM 571 O O . LYS A 1 73 ? 10.956 -14.901 2.587 1.00 73.31 73 LYS A O 1
ATOM 576 N N . LEU A 1 74 ? 9.075 -15.289 1.429 1.00 79.38 74 LEU A N 1
ATOM 577 C CA . LEU A 1 74 ? 9.316 -14.312 0.372 1.00 79.38 74 LEU A CA 1
ATOM 578 C C . LEU A 1 74 ? 9.243 -12.891 0.958 1.00 79.38 74 LEU A C 1
ATOM 580 O O . LEU A 1 74 ? 8.446 -12.599 1.837 1.00 79.38 74 LEU A O 1
ATOM 584 N N . ARG A 1 75 ? 10.065 -11.945 0.496 1.00 82.75 75 ARG A N 1
ATOM 585 C CA . ARG A 1 75 ? 9.940 -10.547 0.967 1.00 82.75 75 ARG A CA 1
ATOM 586 C C . ARG A 1 75 ? 8.708 -9.874 0.355 1.00 82.75 75 ARG A C 1
ATOM 588 O O . ARG A 1 75 ? 8.023 -9.109 1.033 1.00 82.75 75 ARG A O 1
ATOM 595 N N . MET A 1 76 ? 8.438 -10.169 -0.915 1.00 86.94 76 MET A N 1
ATOM 596 C CA . MET A 1 76 ? 7.470 -9.464 -1.744 1.00 86.94 76 MET A CA 1
ATOM 597 C C . MET A 1 76 ? 6.773 -10.424 -2.714 1.00 86.94 76 MET A C 1
ATOM 599 O O . MET A 1 76 ? 7.442 -11.215 -3.373 1.00 86.94 76 MET A O 1
ATOM 603 N N . LEU A 1 77 ? 5.451 -10.312 -2.820 1.00 89.44 77 LEU A N 1
ATOM 604 C CA . LEU A 1 77 ? 4.631 -10.899 -3.873 1.00 89.44 77 LEU A CA 1
ATOM 605 C C . LEU A 1 77 ? 4.247 -9.789 -4.850 1.00 89.44 77 LEU A C 1
ATOM 607 O O . LEU A 1 77 ? 3.743 -8.744 -4.441 1.00 89.44 77 LEU A O 1
ATOM 611 N N . TRP A 1 78 ? 4.499 -10.010 -6.134 1.00 90.12 78 TRP A N 1
ATOM 612 C CA . TRP A 1 78 ? 4.212 -9.045 -7.183 1.00 90.12 78 TRP A CA 1
ATOM 613 C C . TRP A 1 78 ? 3.092 -9.553 -8.092 1.00 90.12 78 TRP A C 1
ATOM 615 O O . TRP A 1 78 ? 3.132 -10.701 -8.527 1.00 90.12 78 TRP A O 1
ATOM 625 N N . MET A 1 79 ? 2.110 -8.701 -8.388 1.00 90.38 79 MET A N 1
ATOM 626 C CA . MET A 1 79 ? 0.969 -9.037 -9.238 1.00 90.38 79 MET A CA 1
ATOM 627 C C . MET A 1 79 ? 0.630 -7.895 -10.196 1.00 90.38 79 MET A C 1
ATOM 629 O O . MET A 1 79 ? 0.782 -6.715 -9.863 1.00 90.38 79 MET A O 1
ATOM 633 N N . GLN A 1 80 ? 0.139 -8.249 -11.384 1.00 91.19 80 GLN A N 1
ATOM 634 C CA . GLN A 1 80 ? -0.528 -7.299 -12.269 1.00 91.19 80 GLN A CA 1
ATOM 635 C C . GLN A 1 80 ? -1.991 -7.164 -11.859 1.00 91.19 80 GLN A C 1
ATOM 637 O O . GLN A 1 80 ? -2.643 -8.155 -11.548 1.00 91.19 80 GLN A O 1
ATOM 642 N N . GLU A 1 81 ? -2.501 -5.940 -11.885 1.00 93.75 81 GLU A N 1
ATOM 643 C CA . GLU A 1 81 ? -3.881 -5.606 -11.529 1.00 93.75 81 GLU A CA 1
ATOM 644 C C . GLU A 1 81 ? -4.917 -6.505 -12.227 1.00 93.75 81 GLU A C 1
ATOM 646 O O . GLU A 1 81 ? -5.727 -7.142 -11.556 1.00 93.75 81 GLU A O 1
ATOM 651 N N . ASN A 1 82 ? -4.814 -6.655 -13.546 1.00 89.69 82 ASN A N 1
ATOM 652 C CA . ASN A 1 82 ? -5.700 -7.481 -14.370 1.00 89.69 82 ASN A CA 1
ATOM 653 C C . ASN A 1 82 ? -5.623 -8.991 -14.073 1.00 89.69 82 ASN A C 1
ATOM 655 O O . ASN A 1 82 ? -6.557 -9.722 -14.395 1.00 89.69 82 ASN A O 1
ATOM 659 N N . ALA A 1 83 ? -4.542 -9.466 -13.451 1.00 87.38 83 ALA A N 1
ATOM 660 C CA . ALA A 1 83 ? -4.379 -10.867 -13.081 1.00 87.38 83 ALA A CA 1
ATOM 661 C C . ALA A 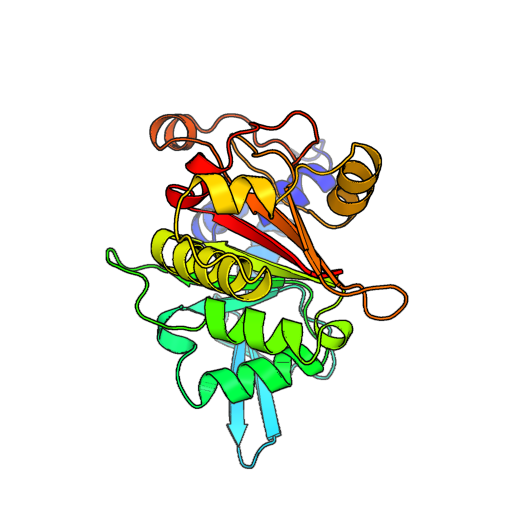1 83 ? -5.075 -11.204 -11.755 1.00 87.38 83 ALA A C 1
ATOM 663 O O . ALA A 1 83 ? -5.292 -12.375 -11.472 1.00 87.38 83 ALA A O 1
ATOM 664 N N . CYS A 1 84 ? -5.445 -10.211 -10.941 1.00 86.81 84 CYS A N 1
ATOM 665 C CA . CYS A 1 84 ? -5.964 -10.427 -9.589 1.00 86.81 84 CYS A CA 1
ATOM 666 C C . CYS A 1 84 ? -7.474 -10.738 -9.512 1.00 86.81 84 CYS A C 1
ATOM 668 O O . CYS A 1 84 ? -8.012 -10.854 -8.412 1.00 86.81 84 CYS A O 1
ATOM 670 N N . GLY A 1 85 ? -8.181 -10.826 -10.642 1.00 87.38 85 GLY A N 1
ATOM 671 C CA . GLY A 1 85 ? -9.630 -11.045 -10.681 1.00 87.38 85 GLY A CA 1
ATOM 672 C C . GLY A 1 85 ? -10.067 -12.512 -10.539 1.00 87.38 85 GLY A C 1
ATOM 673 O O . GLY A 1 85 ? -9.307 -13.447 -10.800 1.00 87.38 85 GLY A O 1
ATOM 674 N N . GLY A 1 86 ? -11.337 -12.716 -10.171 1.00 89.81 86 GLY A N 1
ATOM 675 C CA . GLY A 1 86 ? -11.982 -14.034 -10.146 1.00 89.81 86 GLY A CA 1
ATOM 676 C C . GLY A 1 86 ? -11.285 -15.031 -9.216 1.00 89.81 86 GLY A C 1
ATOM 677 O O . GLY A 1 86 ? -10.905 -14.683 -8.102 1.00 89.81 86 GLY A O 1
ATOM 678 N N . LYS A 1 87 ? -11.077 -16.265 -9.694 1.00 84.44 87 LYS A N 1
ATOM 679 C CA . LYS A 1 87 ? -10.445 -17.352 -8.921 1.00 84.44 87 LYS A CA 1
ATOM 680 C C . LYS A 1 87 ? -9.037 -17.015 -8.425 1.00 84.44 87 LYS A C 1
ATOM 682 O O . LYS A 1 87 ? -8.603 -17.574 -7.426 1.00 84.44 87 LYS A O 1
ATOM 687 N N . MET A 1 88 ? -8.313 -16.109 -9.094 1.00 86.56 88 MET A N 1
ATOM 688 C CA . MET A 1 88 ? -6.983 -15.697 -8.632 1.00 86.56 88 MET A CA 1
ATOM 689 C C . MET A 1 88 ? -7.052 -14.944 -7.298 1.00 86.56 88 MET A C 1
ATOM 691 O O . MET A 1 88 ? -6.100 -14.969 -6.520 1.00 86.56 88 MET A O 1
ATOM 695 N N . PHE A 1 89 ? -8.178 -14.301 -6.990 1.00 90.56 89 PHE A N 1
ATOM 696 C CA . PHE A 1 89 ? -8.336 -13.662 -5.695 1.00 90.56 89 PHE A CA 1
ATOM 697 C C . PHE A 1 89 ? -8.410 -14.686 -4.554 1.00 90.56 89 PHE A C 1
ATOM 699 O O . PHE A 1 89 ? -7.787 -14.472 -3.518 1.00 90.56 89 PHE A O 1
ATOM 706 N N . ASP A 1 90 ? -9.069 -15.829 -4.760 1.00 87.81 90 ASP A N 1
ATOM 707 C CA . ASP A 1 90 ? -9.126 -16.914 -3.766 1.00 87.81 90 ASP A CA 1
ATOM 708 C C . ASP A 1 90 ? -7.719 -17.466 -3.472 1.00 87.81 90 ASP A C 1
ATOM 710 O O . ASP A 1 90 ? -7.337 -17.708 -2.323 1.00 87.81 90 ASP A O 1
ATOM 714 N N . VAL A 1 91 ? -6.902 -17.588 -4.523 1.00 86.19 91 VAL A N 1
ATOM 715 C CA . VAL A 1 91 ? -5.477 -17.936 -4.427 1.00 86.19 91 VAL A CA 1
ATOM 716 C C . VAL A 1 91 ? -4.721 -16.908 -3.594 1.00 86.19 91 VAL A C 1
ATOM 718 O O . VAL A 1 91 ? -3.998 -17.266 -2.664 1.00 86.19 91 VAL A O 1
ATOM 721 N N . LEU A 1 92 ? -4.914 -15.624 -3.898 1.00 89.31 92 LEU A N 1
ATOM 722 C CA . LEU A 1 92 ? -4.279 -14.532 -3.175 1.00 89.31 92 LEU A CA 1
ATOM 723 C C . LEU A 1 92 ? -4.675 -14.532 -1.693 1.00 89.31 92 LEU A C 1
ATOM 7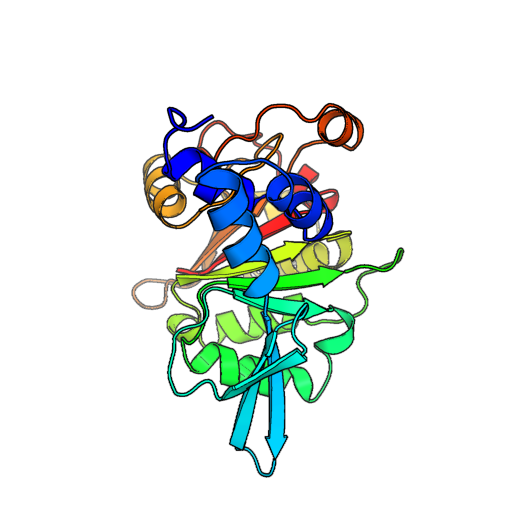25 O O . LEU A 1 92 ? -3.815 -14.351 -0.840 1.00 89.31 92 LEU A O 1
ATOM 729 N N . GLN A 1 93 ? -5.939 -14.787 -1.355 1.00 92.31 93 GLN A N 1
ATOM 730 C CA . GLN A 1 93 ? -6.387 -14.900 0.038 1.00 92.31 93 GLN A CA 1
ATOM 731 C C . GLN A 1 93 ? -5.706 -16.055 0.784 1.00 92.31 93 GLN A C 1
ATOM 733 O O . GLN A 1 93 ? -5.306 -15.895 1.944 1.00 92.31 93 GLN A O 1
ATOM 738 N N . SER A 1 94 ? -5.551 -17.208 0.125 1.00 88.00 94 SER A N 1
ATOM 739 C CA . SER A 1 94 ? -4.804 -18.341 0.678 1.00 88.00 94 SER A CA 1
ATOM 740 C C . SER A 1 94 ? -3.352 -17.947 0.946 1.00 88.00 94 SER A C 1
ATOM 742 O O . SER A 1 94 ? -2.864 -18.109 2.062 1.00 88.00 94 SER A O 1
ATOM 744 N N . LEU A 1 95 ? -2.696 -17.326 -0.035 1.00 88.50 95 LEU A N 1
ATOM 745 C CA . LEU A 1 95 ? -1.325 -16.827 0.063 1.00 88.50 95 LEU A CA 1
ATOM 746 C C . LEU A 1 95 ? -1.139 -15.811 1.201 1.00 88.50 95 LEU A C 1
ATOM 748 O O . LEU A 1 95 ? -0.204 -15.923 1.995 1.00 88.50 95 LEU A O 1
ATOM 752 N N . LEU A 1 96 ? -2.058 -14.851 1.326 1.00 90.75 96 LEU A N 1
ATOM 753 C CA . LEU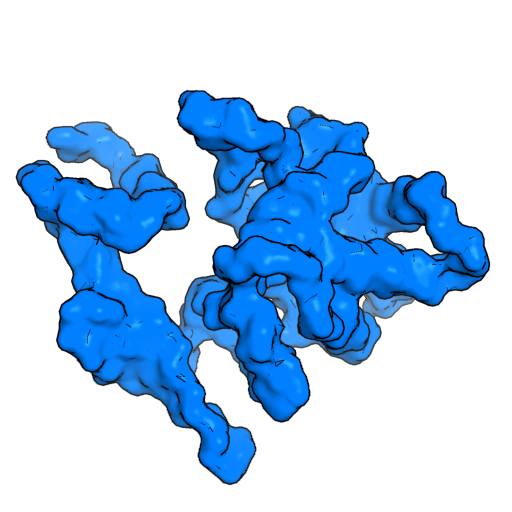 A 1 96 ? -2.057 -13.848 2.394 1.00 90.75 96 LEU A CA 1
ATOM 754 C C . LEU A 1 96 ? -2.189 -14.492 3.782 1.00 90.75 96 LEU A C 1
ATOM 756 O O . LEU A 1 96 ? -1.513 -14.071 4.715 1.00 90.75 96 LEU A O 1
ATOM 760 N N . SER A 1 97 ? -2.979 -15.564 3.913 1.00 90.31 97 SER A N 1
ATOM 761 C CA . SER A 1 97 ? -3.141 -16.299 5.179 1.00 90.31 97 SER A CA 1
ATOM 762 C C . SER A 1 97 ? -1.879 -17.040 5.634 1.00 90.31 97 SER A C 1
ATOM 764 O O . SER A 1 97 ? -1.757 -17.379 6.812 1.00 90.31 97 SER A O 1
ATOM 766 N N . GLN A 1 98 ? -0.944 -17.328 4.727 1.00 87.88 98 GLN A N 1
ATOM 767 C CA . GLN A 1 98 ? 0.237 -18.140 5.030 1.00 87.88 98 GLN A CA 1
ATOM 768 C C . GLN A 1 98 ? 1.391 -17.336 5.657 1.00 87.88 98 GLN A C 1
ATOM 770 O O . GLN A 1 98 ? 2.398 -17.927 6.043 1.00 87.88 98 GLN A O 1
ATOM 775 N N . HIS A 1 99 ? 1.280 -16.004 5.771 1.00 87.19 99 HIS A N 1
ATOM 776 C CA . HIS A 1 99 ? 2.338 -15.121 6.301 1.00 87.19 99 HIS A CA 1
ATOM 777 C C . HIS A 1 99 ? 3.700 -15.307 5.602 1.00 87.19 99 HIS A C 1
ATOM 779 O O . HIS A 1 99 ? 4.770 -15.099 6.192 1.00 87.19 99 HIS A O 1
ATOM 785 N N . GLN A 1 100 ? 3.667 -15.729 4.335 1.00 85.06 100 GLN A N 1
ATOM 786 C CA . GLN A 1 100 ? 4.864 -16.004 3.550 1.00 85.06 100 GLN A CA 1
ATOM 787 C C . GLN A 1 100 ? 5.519 -14.734 3.025 1.00 85.06 100 GLN A C 1
ATOM 789 O O . GLN A 1 100 ? 6.705 -14.781 2.731 1.00 85.06 100 GLN A O 1
ATOM 794 N N . PHE A 1 101 ? 4.801 -13.612 2.928 1.00 88.06 101 PHE A N 1
ATOM 795 C CA . PHE A 1 101 ? 5.362 -12.355 2.443 1.00 88.06 101 PHE A CA 1
ATOM 796 C C . PHE A 1 101 ? 4.992 -11.138 3.273 1.00 88.06 101 PHE A C 1
ATOM 798 O O . PHE A 1 101 ? 3.955 -11.087 3.923 1.00 88.06 101 PHE A O 1
ATOM 805 N N . ARG A 1 102 ? 5.891 -10.145 3.248 1.00 90.50 102 ARG A N 1
ATOM 806 C CA . ARG A 1 102 ? 5.717 -8.863 3.944 1.00 90.50 102 ARG A CA 1
ATOM 807 C C . ARG A 1 102 ? 5.132 -7.783 3.054 1.00 90.50 102 ARG A C 1
ATOM 809 O O . ARG A 1 102 ? 4.630 -6.791 3.562 1.00 90.50 102 ARG A O 1
ATOM 816 N N . THR A 1 103 ? 5.242 -7.911 1.736 1.00 93.19 103 THR A N 1
ATOM 817 C CA . THR A 1 103 ? 4.722 -6.906 0.808 1.00 93.19 103 THR A CA 1
ATOM 818 C C . THR A 1 103 ? 3.949 -7.559 -0.323 1.00 93.19 103 THR A C 1
ATOM 820 O O . THR A 1 103 ? 4.507 -8.374 -1.045 1.00 93.19 103 THR A O 1
ATOM 823 N N . LEU A 1 104 ? 2.694 -7.168 -0.509 1.00 95.12 104 LEU A N 1
ATOM 824 C CA . LEU A 1 104 ? 1.936 -7.397 -1.730 1.00 95.12 104 LEU A CA 1
ATOM 825 C C . LEU A 1 104 ? 2.045 -6.145 -2.598 1.00 95.12 104 LEU A C 1
ATOM 827 O O . LEU A 1 104 ? 1.633 -5.063 -2.187 1.00 95.12 104 LEU A O 1
ATOM 831 N N . GLN A 1 105 ? 2.594 -6.278 -3.798 1.00 95.25 105 GLN A N 1
ATOM 832 C CA . GLN A 1 105 ? 2.686 -5.191 -4.757 1.00 95.25 105 GLN A CA 1
ATOM 833 C C . GLN A 1 105 ? 1.774 -5.457 -5.950 1.00 95.25 105 GLN A C 1
ATOM 835 O O . GLN A 1 105 ? 2.008 -6.395 -6.707 1.00 95.25 105 GLN A O 1
ATOM 840 N N . ILE A 1 106 ? 0.798 -4.579 -6.161 1.00 95.44 106 ILE A N 1
ATOM 841 C CA . ILE A 1 106 ? -0.073 -4.601 -7.334 1.00 95.44 106 ILE A CA 1
ATOM 842 C C . ILE A 1 106 ? 0.378 -3.487 -8.269 1.00 95.44 106 ILE A C 1
ATOM 844 O O . ILE A 1 106 ? 0.365 -2.307 -7.910 1.00 95.44 106 ILE A O 1
ATOM 848 N N . LYS A 1 107 ? 0.827 -3.869 -9.464 1.00 93.62 107 LYS A N 1
ATOM 849 C CA . LYS A 1 107 ? 1.216 -2.929 -10.512 1.00 93.62 107 LYS A CA 1
ATOM 850 C C . LYS A 1 107 ? 0.157 -2.855 -11.587 1.00 93.62 107 LYS A C 1
ATOM 852 O O . LYS A 1 107 ? -0.424 -3.860 -11.993 1.00 93.62 107 LYS A O 1
ATOM 857 N N . LYS A 1 108 ? 0.029 -1.652 -12.119 1.00 90.88 108 LYS A N 1
ATOM 858 C CA . LYS A 1 108 ? -0.674 -1.389 -13.355 1.00 90.88 108 LYS A CA 1
ATOM 859 C C . LYS A 1 108 ? 0.298 -0.845 -14.396 1.00 90.88 108 LYS A C 1
ATOM 861 O O . LYS A 1 108 ? 0.981 0.138 -14.125 1.00 90.88 108 LYS A O 1
ATOM 866 N N . TYR A 1 109 ? 0.356 -1.500 -15.554 1.00 84.31 109 TYR A N 1
ATOM 867 C CA . TYR A 1 109 ? 1.256 -1.120 -16.650 1.00 84.31 109 TYR A CA 1
ATOM 868 C C . TYR A 1 109 ? 0.580 -0.364 -17.782 1.00 84.31 109 TYR A C 1
ATOM 870 O O . TYR A 1 109 ? 1.239 0.437 -18.429 1.00 84.31 109 TYR A O 1
ATOM 878 N N . ASN A 1 110 ? -0.702 -0.629 -18.025 1.00 82.62 110 ASN A N 1
ATOM 879 C CA . ASN A 1 110 ? -1.399 -0.044 -19.158 1.00 82.62 110 ASN A CA 1
ATOM 880 C C . ASN A 1 110 ? -1.986 1.313 -18.782 1.00 82.62 110 ASN A C 1
ATOM 882 O O . ASN A 1 110 ? -2.544 1.471 -17.687 1.00 82.62 110 ASN A O 1
ATOM 886 N N . ASP A 1 111 ? -1.920 2.240 -19.730 1.00 76.44 111 ASP A N 1
ATOM 887 C CA . ASP A 1 111 ? -2.677 3.481 -19.686 1.00 76.44 111 ASP A CA 1
ATOM 888 C C . ASP A 1 111 ? -4.176 3.141 -19.674 1.00 76.44 111 ASP A C 1
ATOM 890 O O . ASP A 1 111 ? -4.651 2.292 -20.433 1.00 76.44 111 ASP A O 1
ATOM 894 N N . GLY A 1 112 ? -4.925 3.733 -18.745 1.00 81.31 112 GLY A N 1
ATOM 895 C CA . GLY A 1 112 ? -6.361 3.487 -18.593 1.00 81.31 112 GLY A CA 1
ATOM 896 C C . GLY A 1 112 ? -6.827 3.491 -17.141 1.00 81.31 112 GLY A C 1
ATOM 897 O O . GLY A 1 112 ? -6.048 3.721 -16.215 1.00 81.31 112 GLY A O 1
ATOM 898 N N . GLN A 1 113 ? -8.109 3.196 -16.923 1.00 84.25 113 GLN A N 1
ATOM 899 C CA . GLN A 1 113 ? -8.740 3.155 -15.596 1.00 84.25 113 GLN A CA 1
ATOM 900 C C . GLN A 1 113 ? -8.544 1.806 -14.900 1.00 84.25 113 GLN A C 1
ATOM 902 O O . GLN A 1 113 ? -8.291 0.787 -15.546 1.00 84.25 113 GLN A O 1
ATOM 907 N N . TRP A 1 114 ? -8.426 1.828 -13.569 1.00 90.31 114 TRP A N 1
ATOM 908 C CA . TRP A 1 114 ? -8.239 0.618 -12.761 1.00 90.31 114 TRP A CA 1
ATOM 909 C C . TRP A 1 114 ? -9.577 -0.118 -12.743 1.00 90.31 114 TRP A C 1
ATOM 911 O O . TRP A 1 114 ? -10.531 0.378 -12.151 1.00 90.31 114 TRP A O 1
ATOM 921 N N . ASN A 1 115 ? -9.657 -1.255 -13.431 1.00 86.88 115 ASN A N 1
ATOM 922 C CA . ASN A 1 115 ? -10.940 -1.865 -13.793 1.00 86.88 115 ASN A CA 1
ATOM 923 C C . ASN A 1 115 ? -11.299 -3.070 -12.917 1.00 86.88 115 ASN A C 1
ATOM 925 O O . ASN A 1 115 ? -12.435 -3.538 -12.937 1.00 86.88 115 ASN A O 1
ATOM 929 N N . THR A 1 116 ? -10.352 -3.589 -12.141 1.00 93.62 116 THR A N 1
ATOM 930 C CA . THR A 1 116 ? -10.595 -4.667 -11.181 1.00 93.62 116 THR A CA 1
ATOM 931 C C . THR A 1 116 ? -11.029 -4.122 -9.831 1.00 93.62 116 THR A C 1
ATOM 933 O O . THR A 1 116 ? -10.656 -3.022 -9.438 1.00 93.62 116 THR A O 1
ATOM 936 N N . THR A 1 117 ? -11.745 -4.935 -9.058 1.00 96.31 117 THR A N 1
ATOM 937 C CA . THR A 1 117 ? -12.173 -4.604 -7.689 1.00 96.31 117 THR A CA 1
ATOM 938 C C . THR A 1 117 ? -11.172 -5.084 -6.635 1.00 96.31 117 THR A C 1
ATOM 940 O O . THR A 1 117 ? -11.526 -5.268 -5.472 1.00 96.31 117 THR A O 1
ATOM 943 N N . ILE A 1 118 ? -9.924 -5.357 -7.035 1.00 96.19 118 ILE A N 1
ATOM 944 C CA . ILE A 1 118 ? -8.947 -6.046 -6.186 1.00 96.19 118 ILE A CA 1
ATOM 945 C C . ILE A 1 118 ? -8.633 -5.281 -4.903 1.00 96.19 118 ILE A C 1
ATOM 947 O O . ILE A 1 118 ? -8.486 -5.894 -3.849 1.00 96.19 118 ILE A O 1
ATOM 951 N N . VAL A 1 119 ? -8.550 -3.950 -4.971 1.00 96.94 119 VAL A N 1
ATOM 952 C CA . VAL A 1 119 ? -8.234 -3.139 -3.795 1.00 96.94 119 VAL A CA 1
ATOM 953 C C . VAL A 1 119 ? -9.391 -3.221 -2.809 1.00 96.94 119 VAL A C 1
ATOM 955 O O . VAL A 1 119 ? -9.168 -3.574 -1.654 1.00 96.94 119 VAL A O 1
ATOM 958 N N . ARG A 1 120 ? -10.631 -3.019 -3.273 1.00 97.25 120 ARG A N 1
ATOM 959 C CA . ARG A 1 120 ? -11.826 -3.184 -2.436 1.00 97.25 120 ARG A CA 1
ATOM 960 C C . ARG A 1 120 ? -11.883 -4.576 -1.805 1.00 97.25 120 ARG A C 1
ATOM 962 O O . ARG A 1 120 ? -12.016 -4.682 -0.590 1.00 97.25 120 ARG A O 1
ATOM 969 N N . ASN A 1 121 ? -11.695 -5.629 -2.601 1.00 97.56 121 ASN A N 1
ATOM 970 C CA . ASN A 1 121 ? -11.737 -7.007 -2.114 1.00 97.56 121 ASN A CA 1
ATOM 971 C C . ASN A 1 121 ? -10.656 -7.276 -1.044 1.00 97.56 121 ASN A C 1
ATOM 973 O O . ASN A 1 121 ? -10.911 -7.990 -0.074 1.00 97.56 121 ASN A O 1
ATOM 977 N N . LEU A 1 122 ? -9.453 -6.699 -1.183 1.00 97.69 122 LEU A N 1
ATOM 978 C CA . LEU A 1 122 ? -8.387 -6.802 -0.178 1.00 97.69 122 LEU A CA 1
ATOM 979 C C . LEU A 1 122 ? -8.758 -6.116 1.140 1.00 97.69 122 LEU A C 1
ATOM 981 O O . LEU A 1 122 ? -8.493 -6.674 2.202 1.00 97.69 122 LEU A O 1
ATOM 985 N N . PHE A 1 123 ? -9.387 -4.942 1.091 1.00 97.94 123 PHE A N 1
ATOM 986 C CA . PHE A 1 123 ? -9.845 -4.248 2.297 1.00 97.94 123 PHE A CA 1
ATOM 987 C C . PHE A 1 123 ? -11.053 -4.931 2.948 1.00 97.94 123 PHE A C 1
ATOM 989 O O . PHE A 1 123 ? -11.132 -5.020 4.173 1.00 97.94 123 PHE A O 1
ATOM 996 N N . GLU A 1 124 ? -11.957 -5.509 2.159 1.00 97.62 124 GLU A N 1
ATOM 997 C CA . GLU A 1 124 ? -13.011 -6.382 2.681 1.00 97.62 124 GLU A CA 1
ATOM 998 C C . GLU A 1 124 ? -12.419 -7.618 3.367 1.00 97.62 124 GLU A C 1
ATOM 1000 O O . GLU A 1 124 ? -12.855 -7.986 4.460 1.00 97.62 124 GLU A O 1
ATOM 1005 N N . TYR A 1 125 ? -11.393 -8.230 2.772 1.00 97.25 125 TYR A N 1
ATOM 1006 C CA . TYR A 1 125 ? -10.673 -9.347 3.376 1.00 97.25 125 TYR A CA 1
ATOM 1007 C C . TYR A 1 125 ? -9.980 -8.937 4.682 1.00 97.25 125 TYR A C 1
ATOM 1009 O O . TYR A 1 125 ? -10.140 -9.622 5.691 1.00 97.25 125 TYR A O 1
ATOM 1017 N N . TRP A 1 126 ? -9.298 -7.786 4.701 1.00 97.44 126 TRP A N 1
ATOM 1018 C CA . TRP A 1 126 ? -8.728 -7.196 5.916 1.00 97.44 126 TRP A CA 1
ATOM 1019 C C . TRP A 1 126 ? -9.785 -7.005 7.006 1.00 97.44 126 TRP A C 1
ATOM 1021 O O . TRP A 1 126 ? -9.562 -7.396 8.145 1.00 97.44 126 TRP A O 1
ATOM 1031 N N . SER A 1 127 ? -10.964 -6.481 6.662 1.00 96.44 127 SER A N 1
ATOM 1032 C CA . SER A 1 127 ? -12.026 -6.234 7.644 1.00 96.44 127 SER A CA 1
ATOM 1033 C C . SER A 1 127 ? -12.551 -7.509 8.315 1.00 96.44 127 SER A C 1
ATOM 1035 O O . SER A 1 127 ? -13.054 -7.451 9.433 1.00 96.44 127 SER A O 1
ATOM 1037 N N . LYS A 1 128 ? -12.441 -8.661 7.637 1.00 96.94 128 LYS A N 1
ATOM 1038 C CA . LYS A 1 128 ? -12.864 -9.975 8.149 1.00 96.94 128 LYS A CA 1
ATOM 1039 C C . LYS A 1 128 ? -11.733 -10.723 8.857 1.00 96.94 128 LYS A C 1
ATOM 1041 O O . LYS A 1 128 ? -12.000 -11.534 9.737 1.00 96.94 128 LYS A O 1
ATOM 1046 N N . TYR A 1 129 ? -10.485 -10.488 8.452 1.00 96.75 129 TYR A N 1
ATOM 1047 C CA . TYR A 1 129 ? -9.323 -11.276 8.865 1.00 96.75 129 TYR A CA 1
ATOM 1048 C C . TYR A 1 129 ? -8.103 -10.395 9.165 1.00 96.75 129 TYR A C 1
ATOM 1050 O O . TYR A 1 129 ? -6.994 -10.706 8.726 1.00 96.75 129 TYR A O 1
ATOM 1058 N N . SER A 1 130 ? -8.295 -9.298 9.899 1.00 96.25 130 SER A N 1
ATOM 1059 C CA . SER A 1 130 ? -7.255 -8.290 10.159 1.00 96.25 130 SER A CA 1
ATOM 1060 C C . SER A 1 130 ? -5.974 -8.900 10.725 1.00 96.25 130 SER A C 1
ATOM 1062 O O . SER A 1 130 ? -4.889 -8.596 10.234 1.00 96.25 130 SER A O 1
ATOM 1064 N N . GLU A 1 131 ? -6.102 -9.854 11.650 1.00 95.69 131 GLU A N 1
ATOM 1065 C CA . GLU A 1 131 ? -4.967 -10.571 12.246 1.00 95.69 131 GLU A CA 1
ATOM 1066 C C . GLU A 1 131 ? -4.091 -11.290 11.212 1.00 95.69 131 GLU A C 1
ATOM 1068 O O . GLU A 1 131 ? -2.873 -11.325 11.355 1.00 95.69 131 GLU A O 1
ATOM 1073 N N . LYS A 1 132 ? -4.678 -11.813 10.125 1.00 95.50 132 LYS A N 1
ATOM 1074 C CA . LYS A 1 132 ? -3.921 -12.502 9.065 1.00 95.50 132 LYS A CA 1
ATOM 1075 C C . LYS A 1 132 ? -3.117 -11.550 8.185 1.00 95.50 132 LYS A C 1
ATOM 1077 O O . LYS A 1 132 ? -2.191 -11.979 7.505 1.00 95.50 132 LYS A O 1
ATOM 1082 N N . LEU A 1 133 ? -3.500 -10.275 8.144 1.00 96.06 133 LEU A N 1
ATOM 1083 C CA . LEU A 1 133 ? -2.809 -9.255 7.358 1.00 96.06 133 LEU A CA 1
ATOM 1084 C C . LEU A 1 133 ? -1.883 -8.389 8.209 1.00 96.06 133 LEU A C 1
ATOM 1086 O O . LEU A 1 133 ? -1.203 -7.522 7.666 1.00 96.06 133 LEU A O 1
ATOM 1090 N N . LYS A 1 134 ? -1.829 -8.607 9.522 1.00 95.56 134 LYS A N 1
ATOM 1091 C CA . LYS A 1 134 ? -1.000 -7.821 10.427 1.00 95.56 134 LYS A CA 1
ATOM 1092 C C . LYS A 1 134 ? 0.468 -7.846 10.009 1.00 95.56 134 LYS A C 1
ATOM 1094 O O . LYS A 1 134 ? 1.079 -8.898 9.826 1.00 95.56 134 LYS A O 1
ATOM 1099 N N . GLY A 1 135 ? 1.051 -6.662 9.857 1.00 93.88 135 GLY A N 1
ATOM 1100 C CA . GLY A 1 135 ? 2.427 -6.483 9.403 1.00 93.88 135 GLY A CA 1
ATOM 1101 C C . GLY A 1 135 ? 2.621 -6.581 7.884 1.00 93.88 135 GLY A C 1
ATOM 1102 O O . GLY A 1 135 ? 3.749 -6.420 7.409 1.00 93.88 135 GLY A O 1
ATOM 1103 N N . LEU A 1 136 ? 1.561 -6.836 7.111 1.00 95.00 136 LEU A N 1
ATOM 1104 C CA . LEU A 1 136 ? 1.616 -6.821 5.655 1.00 95.00 136 LEU A CA 1
ATOM 1105 C C . LEU A 1 136 ? 1.619 -5.378 5.136 1.00 95.00 136 LEU A C 1
ATOM 1107 O O . LEU A 1 136 ? 0.883 -4.508 5.602 1.00 95.00 136 LEU A O 1
ATOM 1111 N N . HIS A 1 137 ? 2.417 -5.150 4.099 1.00 95.44 137 HIS A N 1
ATOM 1112 C CA . HIS A 1 137 ? 2.388 -3.937 3.300 1.00 95.44 137 HIS A CA 1
ATOM 1113 C C . HIS A 1 137 ? 1.684 -4.198 1.970 1.00 95.44 137 HIS A C 1
ATOM 1115 O O . HIS A 1 137 ? 2.129 -5.034 1.188 1.00 95.44 137 HIS A O 1
ATOM 1121 N N . LEU A 1 138 ? 0.643 -3.440 1.662 1.00 96.75 138 LEU A N 1
ATOM 1122 C CA . LEU A 1 138 ? 0.103 -3.342 0.311 1.00 96.75 138 LEU A CA 1
ATOM 1123 C C . LEU A 1 138 ? 0.754 -2.146 -0.391 1.00 96.75 138 LEU A C 1
ATOM 1125 O O . LEU A 1 138 ? 0.804 -1.048 0.157 1.00 96.75 138 LEU A O 1
ATOM 1129 N N . ALA A 1 139 ? 1.264 -2.346 -1.600 1.00 96.19 139 ALA A N 1
ATOM 1130 C CA . ALA A 1 139 ? 1.809 -1.290 -2.442 1.00 96.19 139 ALA A CA 1
ATOM 1131 C C . ALA A 1 139 ? 1.084 -1.279 -3.788 1.00 96.19 139 ALA A C 1
ATOM 1133 O O . ALA A 1 139 ? 1.168 -2.246 -4.545 1.00 96.19 139 ALA A O 1
ATOM 1134 N N . LEU A 1 140 ? 0.417 -0.174 -4.107 1.00 96.50 140 LEU A N 1
ATOM 1135 C CA . LEU A 1 140 ? -0.121 0.079 -5.439 1.00 96.50 140 LEU A CA 1
ATOM 1136 C C . LEU A 1 140 ? 0.908 0.900 -6.213 1.00 96.50 140 LEU A C 1
ATOM 1138 O O . LEU A 1 140 ? 1.463 1.865 -5.684 1.00 96.50 140 LEU A O 1
ATOM 1142 N N . ARG A 1 141 ? 1.210 0.496 -7.447 1.00 93.81 141 ARG A N 1
ATOM 1143 C CA . ARG A 1 141 ? 2.149 1.210 -8.319 1.00 93.81 141 ARG A CA 1
ATOM 1144 C C . ARG A 1 141 ? 1.601 1.388 -9.727 1.00 93.81 141 ARG A C 1
ATOM 1146 O O . ARG A 1 141 ? 0.945 0.495 -10.260 1.00 93.81 141 ARG A O 1
ATOM 1153 N N . GLY A 1 142 ? 1.973 2.506 -10.342 1.00 91.06 142 GLY A N 1
ATOM 1154 C CA . GLY A 1 142 ? 1.431 2.948 -11.625 1.00 91.06 142 GLY A CA 1
ATOM 1155 C C . GLY A 1 142 ? 0.256 3.891 -11.397 1.00 91.06 142 GLY A C 1
ATOM 1156 O O . GLY A 1 142 ? 0.173 4.527 -10.354 1.00 91.06 142 GLY A O 1
ATOM 1157 N N . TRP A 1 143 ? -0.661 3.994 -12.351 1.00 89.12 143 TRP A N 1
ATOM 1158 C CA . TRP A 1 143 ? -1.818 4.886 -12.254 1.00 89.12 143 TRP A CA 1
ATOM 1159 C C . TRP A 1 143 ? -2.810 4.357 -11.203 1.00 89.12 143 TRP A C 1
ATOM 1161 O O . TRP A 1 143 ? -3.657 3.513 -11.500 1.00 89.12 143 TRP A O 1
ATOM 1171 N N . CYS A 1 144 ? -2.656 4.807 -9.952 1.00 91.94 144 CYS A N 1
ATOM 1172 C CA . CYS A 1 144 ? -3.341 4.249 -8.781 1.00 91.94 144 CYS A CA 1
ATOM 1173 C C . CYS A 1 144 ? -4.761 4.793 -8.573 1.00 91.94 144 CYS A C 1
ATOM 1175 O O . CYS A 1 144 ? -5.434 4.317 -7.663 1.00 91.94 144 CYS A O 1
ATOM 1177 N N . GLU A 1 145 ? -5.213 5.763 -9.375 1.00 94.31 145 GLU A N 1
ATOM 1178 C CA . GLU A 1 145 ? -6.454 6.520 -9.153 1.00 94.31 145 GLU A CA 1
ATOM 1179 C C . GLU A 1 145 ? -7.655 5.621 -8.823 1.00 94.31 145 GLU A C 1
ATOM 1181 O O . GLU A 1 145 ? -8.212 5.726 -7.734 1.00 94.31 145 GLU A O 1
ATOM 1186 N N . GLY A 1 146 ? -7.995 4.658 -9.685 1.00 94.88 146 GLY A N 1
ATOM 1187 C CA . GLY A 1 146 ? -9.161 3.806 -9.422 1.00 94.88 146 GLY A CA 1
ATOM 1188 C C . GLY A 1 146 ? -8.962 2.797 -8.276 1.00 94.88 146 GLY A C 1
ATOM 1189 O O . GLY A 1 146 ? -9.932 2.383 -7.647 1.00 94.88 146 GLY A O 1
ATOM 1190 N N . GLY A 1 147 ? -7.717 2.437 -7.941 1.00 95.56 147 GLY A N 1
ATOM 1191 C CA . GLY A 1 147 ? -7.422 1.667 -6.727 1.00 95.56 147 GLY A CA 1
ATOM 1192 C C . GLY A 1 147 ? -7.597 2.510 -5.458 1.00 95.56 147 GLY A C 1
ATOM 1193 O O . GLY A 1 147 ? -8.091 2.025 -4.442 1.00 95.56 147 GLY A O 1
ATOM 1194 N N . ILE A 1 148 ? -7.252 3.795 -5.525 1.00 96.06 148 ILE A N 1
ATOM 1195 C CA . ILE A 1 148 ? -7.494 4.761 -4.453 1.00 96.06 148 ILE A CA 1
ATOM 1196 C C . ILE A 1 148 ? -8.984 5.007 -4.284 1.00 96.06 148 ILE A C 1
ATOM 1198 O O . ILE A 1 148 ? -9.449 5.015 -3.152 1.00 96.06 148 ILE A O 1
ATOM 1202 N N . ASP A 1 149 ? -9.743 5.155 -5.365 1.00 95.69 149 ASP A N 1
ATOM 1203 C CA . ASP A 1 149 ? -11.189 5.364 -5.275 1.00 95.69 149 ASP A CA 1
ATOM 1204 C C . ASP A 1 149 ? -11.892 4.190 -4.577 1.00 95.69 149 ASP A C 1
ATOM 1206 O O . ASP A 1 149 ? -12.753 4.414 -3.729 1.00 95.69 149 ASP A O 1
ATOM 1210 N N . GLN A 1 150 ? -11.442 2.952 -4.813 1.00 96.62 150 GLN A N 1
ATOM 1211 C CA . GLN A 1 150 ? -11.904 1.772 -4.069 1.00 96.62 150 GLN A CA 1
ATOM 1212 C C . GLN A 1 150 ? -11.573 1.834 -2.572 1.00 96.62 150 GLN A C 1
ATOM 1214 O O . GLN A 1 150 ? -12.409 1.482 -1.742 1.00 96.62 150 GLN A O 1
ATOM 1219 N N . LEU A 1 151 ? -10.369 2.290 -2.210 1.00 97.25 151 LEU A N 1
ATOM 1220 C CA . LEU A 1 151 ? -9.992 2.518 -0.812 1.00 97.25 151 LEU A CA 1
ATOM 1221 C C . LEU A 1 151 ? -10.872 3.601 -0.167 1.00 97.25 151 LEU A C 1
ATOM 1223 O O . LEU A 1 151 ? -11.361 3.415 0.946 1.00 97.25 151 LEU A O 1
ATOM 1227 N N . LYS A 1 152 ? -11.107 4.718 -0.865 1.00 95.88 152 LYS A N 1
ATOM 1228 C CA . LYS A 1 152 ? -11.978 5.797 -0.376 1.00 95.88 152 LYS A CA 1
ATOM 1229 C C . LYS A 1 152 ? -13.396 5.294 -0.143 1.00 95.88 152 LYS A C 1
ATOM 1231 O O . LYS A 1 152 ? -13.970 5.568 0.905 1.00 95.88 152 LYS A O 1
ATOM 1236 N N . GLU A 1 153 ? -13.939 4.551 -1.105 1.00 95.44 153 GLU A N 1
ATOM 1237 C CA . GLU A 1 153 ? -15.263 3.946 -0.995 1.00 95.44 153 GLU A CA 1
ATOM 1238 C C . GLU A 1 153 ? -15.345 3.028 0.229 1.00 95.44 153 GLU A C 1
ATOM 1240 O O . GLU A 1 153 ? -16.257 3.187 1.037 1.00 95.44 153 GLU A O 1
ATOM 1245 N N . PHE A 1 154 ? -14.364 2.138 0.412 1.00 96.19 154 PHE A N 1
ATOM 1246 C CA . PHE A 1 154 ? -14.301 1.246 1.569 1.00 96.19 154 PHE A CA 1
ATOM 1247 C C . PHE A 1 154 ? -14.311 2.017 2.899 1.00 96.19 154 PHE A C 1
ATOM 1249 O O . PHE A 1 154 ? -15.103 1.708 3.786 1.00 96.19 154 PHE A O 1
ATOM 1256 N N . VAL A 1 155 ? -13.469 3.047 3.030 1.00 95.88 155 VAL A N 1
ATOM 1257 C CA . VAL A 1 155 ? -13.367 3.861 4.253 1.00 95.88 155 VAL A CA 1
ATOM 1258 C C . VAL A 1 155 ? -14.675 4.600 4.547 1.00 95.88 155 VAL A C 1
ATOM 1260 O O . VAL A 1 155 ? -15.152 4.579 5.679 1.00 95.88 155 VAL A O 1
ATOM 1263 N N . LEU A 1 156 ? -15.284 5.222 3.534 1.00 94.44 156 LEU A N 1
ATOM 1264 C CA . LEU A 1 156 ? -16.533 5.973 3.694 1.00 94.44 156 LEU A CA 1
ATOM 1265 C C . LEU A 1 156 ? -17.724 5.065 4.029 1.00 94.44 156 LEU A C 1
ATOM 1267 O O . LEU A 1 156 ? -18.582 5.445 4.822 1.00 94.44 156 LEU A O 1
ATOM 1271 N N . GLN A 1 157 ? -17.773 3.851 3.472 1.00 94.12 157 GLN A N 1
ATOM 1272 C CA . GLN A 1 157 ? -18.819 2.877 3.798 1.00 94.12 157 GLN A CA 1
ATOM 1273 C C . GLN A 1 157 ? -18.802 2.471 5.279 1.00 94.12 157 GLN A C 1
ATOM 1275 O O . GLN A 1 157 ? -19.852 2.154 5.838 1.00 94.12 157 GLN A O 1
ATOM 1280 N N . ARG A 1 158 ? -17.635 2.494 5.932 1.00 93.19 158 ARG A N 1
ATOM 1281 C CA . ARG A 1 158 ? -17.475 2.046 7.323 1.00 93.19 158 ARG A CA 1
ATOM 1282 C C . ARG A 1 158 ? -17.872 3.077 8.367 1.00 93.19 158 ARG A C 1
ATOM 1284 O O . ARG A 1 158 ? -18.166 2.703 9.497 1.00 93.19 158 ARG A O 1
ATOM 1291 N N . THR A 1 159 ? -17.950 4.352 8.009 1.00 88.25 159 THR A N 1
ATOM 1292 C CA . THR A 1 159 ? -18.227 5.419 8.980 1.00 88.25 159 THR A CA 1
ATOM 1293 C C . THR A 1 159 ? -19.695 5.801 9.091 1.00 88.25 159 THR A C 1
ATOM 1295 O O . THR A 1 159 ? -20.030 6.741 9.803 1.00 88.25 159 THR A O 1
ATOM 1298 N N . SER A 1 160 ? -20.596 5.078 8.414 1.00 81.50 160 SER A N 1
ATOM 1299 C CA . SER A 1 160 ? -22.029 5.414 8.318 1.00 81.50 160 SER A CA 1
ATOM 1300 C C . SER A 1 160 ? -22.306 6.838 7.799 1.00 81.50 160 SER A C 1
ATOM 1302 O O . SER A 1 160 ? -23.442 7.316 7.854 1.00 81.50 160 SER A O 1
ATOM 1304 N N . ILE A 1 161 ? -21.292 7.519 7.251 1.00 77.50 161 ILE A N 1
ATOM 1305 C CA . ILE A 1 161 ? -21.419 8.853 6.671 1.00 77.50 161 ILE A CA 1
ATOM 1306 C C . ILE A 1 161 ? -22.093 8.690 5.307 1.00 77.50 161 ILE A C 1
ATOM 1308 O O . ILE A 1 161 ? -21.493 8.228 4.339 1.00 77.50 161 ILE A O 1
ATOM 1312 N N . LYS A 1 162 ? -23.374 9.064 5.222 1.00 69.94 162 LYS A N 1
ATOM 1313 C CA . LYS A 1 162 ? -24.161 8.976 3.977 1.00 69.94 162 LYS A CA 1
ATOM 1314 C C . LYS A 1 162 ? -23.659 9.930 2.881 1.00 69.94 162 LYS A C 1
ATOM 1316 O O . LYS A 1 162 ? -23.987 9.749 1.710 1.00 69.94 162 LYS A O 1
ATOM 1321 N N . THR A 1 163 ? -22.873 10.942 3.240 1.00 72.12 163 THR A N 1
ATOM 1322 C CA . THR A 1 163 ? -22.373 11.983 2.336 1.00 72.12 163 THR A CA 1
ATOM 1323 C C . THR A 1 163 ? -21.046 11.576 1.690 1.00 72.12 163 THR A C 1
ATOM 1325 O O . THR A 1 163 ? -20.006 11.550 2.342 1.00 72.12 163 THR A O 1
ATOM 1328 N N . LYS A 1 164 ? -21.052 11.328 0.373 1.00 67.12 164 LYS A N 1
ATOM 1329 C CA . LYS A 1 164 ? -19.855 11.010 -0.437 1.00 67.12 164 LYS A CA 1
ATOM 1330 C C . LYS A 1 164 ? -18.995 12.246 -0.771 1.00 67.12 164 LYS A C 1
ATOM 1332 O O . LYS A 1 164 ? -18.492 12.367 -1.886 1.00 67.12 164 LYS A O 1
ATOM 1337 N N . ASN A 1 165 ? -18.849 13.189 0.157 1.00 75.12 165 ASN A N 1
ATOM 1338 C CA . ASN A 1 165 ? -18.067 14.404 -0.086 1.00 75.12 165 ASN A CA 1
ATOM 1339 C C . ASN A 1 165 ? -16.595 14.193 0.281 1.00 75.12 165 ASN A C 1
ATOM 1341 O O . ASN A 1 165 ? -16.276 13.461 1.212 1.00 75.12 165 ASN A O 1
ATOM 1345 N N . VAL A 1 166 ? -15.684 14.875 -0.423 1.00 67.38 166 VAL A N 1
ATOM 1346 C CA . VAL A 1 166 ? -14.235 14.829 -0.143 1.00 67.38 166 VAL A CA 1
ATOM 1347 C C . VAL A 1 166 ? -13.924 15.265 1.292 1.00 67.38 166 VAL A C 1
ATOM 1349 O O . VAL A 1 166 ? -13.014 14.720 1.902 1.00 67.38 166 VAL A O 1
ATOM 1352 N N . SER A 1 167 ? -14.711 16.170 1.877 1.00 80.19 167 SER A N 1
ATOM 1353 C CA . SER A 1 167 ? -14.569 16.543 3.289 1.00 80.19 167 SER A CA 1
ATOM 1354 C C . SER A 1 167 ? -14.699 15.342 4.233 1.00 80.19 167 SER A C 1
ATOM 1356 O O . SER A 1 167 ? -13.941 15.241 5.193 1.00 80.19 167 SER A O 1
ATOM 1358 N N . ALA A 1 168 ? -15.566 14.375 3.910 1.00 87.38 168 ALA A N 1
ATOM 1359 C CA . ALA A 1 168 ? -15.812 13.214 4.758 1.00 87.38 168 ALA A CA 1
ATOM 1360 C C . ALA A 1 168 ? -14.572 12.322 4.897 1.00 87.38 168 ALA A C 1
ATOM 1362 O O . ALA A 1 168 ? -14.346 11.748 5.956 1.00 87.38 168 ALA A O 1
ATOM 1363 N N . ILE A 1 169 ? -13.714 12.220 3.871 1.00 91.62 169 ILE A N 1
ATOM 1364 C CA . ILE A 1 169 ? -12.522 11.373 4.003 1.00 91.62 169 ILE A CA 1
ATOM 1365 C C . ILE A 1 169 ? -11.478 11.975 4.945 1.00 91.62 169 ILE A C 1
ATOM 1367 O O . ILE A 1 169 ? -10.787 11.226 5.629 1.00 91.62 169 ILE A O 1
ATOM 1371 N N . HIS A 1 170 ? -11.393 13.306 5.023 1.00 92.31 170 HIS A N 1
ATOM 1372 C CA . HIS A 1 170 ? -10.492 14.001 5.947 1.00 92.31 170 HIS A CA 1
ATOM 1373 C C . HIS A 1 170 ? -10.928 13.866 7.410 1.00 92.31 170 HIS A C 1
ATOM 1375 O O . HIS A 1 170 ? -10.090 13.917 8.306 1.00 92.31 170 HIS A O 1
ATOM 1381 N N . GLU A 1 171 ? -12.224 13.682 7.661 1.00 92.94 171 GLU A N 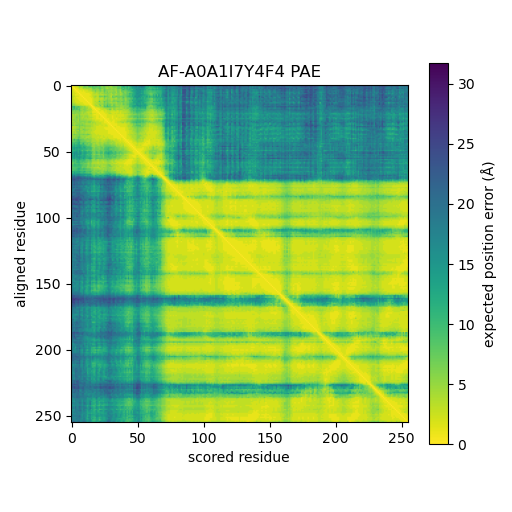1
ATOM 1382 C CA . GLU A 1 171 ? -12.751 13.450 9.011 1.00 92.94 171 GLU A CA 1
ATOM 1383 C C . GLU A 1 171 ? -12.401 12.046 9.522 1.00 92.94 171 GLU A C 1
ATOM 1385 O O . GLU A 1 171 ? -12.157 11.838 10.713 1.00 92.94 171 GLU A O 1
ATOM 1390 N N . VAL A 1 172 ? -12.345 11.081 8.602 1.00 95.12 172 VAL A N 1
ATOM 1391 C CA . VAL A 1 172 ? -12.150 9.665 8.915 1.00 95.12 172 VAL A CA 1
ATOM 1392 C C . VAL A 1 172 ? -10.673 9.268 8.896 1.00 95.12 172 VAL A C 1
ATOM 1394 O O . VAL A 1 172 ? -10.203 8.562 9.788 1.00 95.12 172 VAL A O 1
ATOM 1397 N N . ILE A 1 173 ? -9.926 9.727 7.891 1.00 96.75 173 ILE A N 1
ATOM 1398 C CA . ILE A 1 173 ? -8.499 9.451 7.741 1.00 96.75 173 ILE A CA 1
ATOM 1399 C C . ILE A 1 173 ? -7.705 10.557 8.433 1.00 96.75 173 ILE A C 1
ATOM 1401 O O . ILE A 1 173 ? -7.646 11.694 7.968 1.00 96.75 173 ILE A O 1
ATOM 1405 N N . LYS A 1 17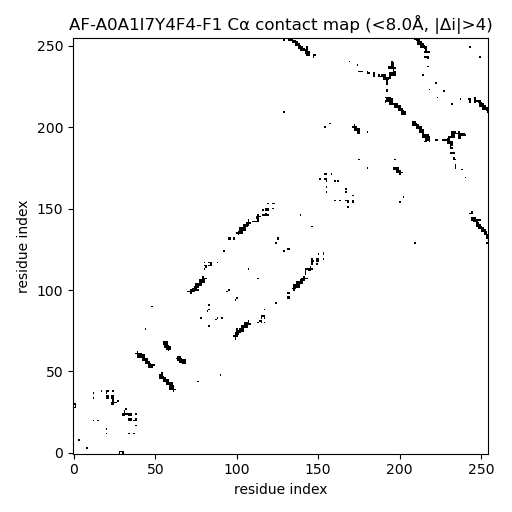4 ? -7.047 10.207 9.537 1.00 97.31 174 LYS A N 1
ATOM 1406 C CA . LYS A 1 174 ? -6.339 11.162 10.399 1.00 97.31 174 LYS A CA 1
ATOM 1407 C C . LYS A 1 174 ? -4.844 11.152 10.118 1.00 97.31 174 LYS A C 1
ATOM 1409 O O . LYS A 1 174 ? -4.275 10.114 9.792 1.00 97.31 174 LYS A O 1
ATOM 1414 N N . VAL A 1 175 ? -4.185 12.292 10.297 1.00 97.00 175 VAL A N 1
ATOM 1415 C CA . VAL A 1 175 ? -2.716 12.363 10.281 1.00 97.00 175 VAL A CA 1
ATOM 1416 C C . VAL A 1 175 ? -2.160 11.622 11.501 1.00 97.00 175 VAL A C 1
ATOM 1418 O O . VAL A 1 175 ? -2.685 11.746 12.609 1.00 97.00 175 VAL A O 1
ATOM 1421 N N . CYS A 1 176 ? -1.104 10.839 11.306 1.00 97.06 176 CYS A N 1
ATOM 1422 C CA . CYS A 1 176 ? -0.438 10.110 12.379 1.00 97.06 176 CYS A CA 1
ATOM 1423 C C . CYS A 1 176 ? 0.344 11.036 13.314 1.00 97.06 176 CYS A C 1
ATOM 1425 O O . CYS A 1 176 ? 0.998 11.990 12.892 1.00 97.06 176 CYS A O 1
ATOM 1427 N N . SER A 1 177 ? 0.370 10.679 14.596 1.00 96.56 177 SER A N 1
ATOM 1428 C CA . SER A 1 177 ? 1.246 11.300 15.587 1.00 96.56 177 SER A CA 1
ATOM 1429 C C . SER A 1 177 ? 2.726 10.990 15.318 1.00 96.56 177 SER A C 1
ATOM 1431 O O . SER A 1 177 ? 3.080 9.987 14.696 1.00 96.56 177 SER A O 1
ATOM 1433 N N . LYS A 1 178 ? 3.642 11.794 15.874 1.00 95.38 178 LYS A N 1
ATOM 1434 C CA . LYS A 1 178 ? 5.097 11.557 15.768 1.00 95.38 178 LYS A CA 1
ATOM 1435 C C . LYS A 1 178 ? 5.532 10.174 16.286 1.00 95.38 178 LYS A C 1
ATOM 1437 O O . LYS A 1 178 ? 6.470 9.584 15.739 1.00 95.38 178 LYS A O 1
ATOM 1442 N N . LYS A 1 179 ? 4.848 9.639 17.309 1.00 95.50 179 LYS A N 1
ATOM 1443 C CA . LYS A 1 179 ? 5.104 8.295 17.858 1.00 95.50 179 LYS A CA 1
ATOM 1444 C C . LYS A 1 179 ? 4.729 7.208 16.849 1.00 95.50 179 LYS A C 1
ATOM 1446 O O . LYS A 1 179 ? 5.537 6.317 16.601 1.00 95.50 179 LYS A O 1
ATOM 1451 N N . GLU A 1 180 ? 3.554 7.319 16.230 1.00 95.94 180 GLU A N 1
ATOM 1452 C CA . GLU A 1 180 ? 3.106 6.408 15.167 1.00 95.94 180 GLU A CA 1
ATOM 1453 C C . GLU A 1 180 ? 4.034 6.487 13.951 1.00 95.94 180 GLU A C 1
ATOM 1455 O O . GLU A 1 180 ? 4.513 5.460 13.486 1.00 95.94 180 GLU A O 1
ATOM 1460 N N . CYS A 1 181 ? 4.402 7.693 13.504 1.00 94.12 181 CYS A N 1
ATOM 1461 C CA . CYS A 1 181 ? 5.351 7.875 12.401 1.00 94.12 181 CYS A CA 1
ATOM 1462 C C . CYS A 1 181 ? 6.694 7.176 12.674 1.00 94.12 181 CYS A C 1
ATOM 1464 O O . CYS A 1 181 ? 7.227 6.497 11.801 1.00 94.12 181 CYS A O 1
ATOM 1466 N N . THR A 1 182 ? 7.230 7.301 13.893 1.00 92.00 182 THR A N 1
ATOM 1467 C CA . THR A 1 182 ? 8.475 6.620 14.300 1.00 92.00 182 THR A CA 1
ATOM 1468 C C . THR A 1 182 ? 8.326 5.099 14.311 1.00 92.00 182 THR A C 1
ATOM 1470 O O . THR A 1 182 ? 9.266 4.383 13.973 1.00 92.00 182 THR A O 1
ATOM 1473 N N . PHE A 1 183 ? 7.157 4.591 14.706 1.00 92.81 183 PHE A N 1
ATOM 1474 C CA . PHE A 1 183 ? 6.858 3.162 14.677 1.00 92.81 183 PHE A CA 1
ATOM 1475 C C . PHE A 1 183 ? 6.810 2.636 13.238 1.00 92.81 183 PHE A C 1
ATOM 1477 O O . PHE A 1 183 ? 7.540 1.702 12.912 1.00 92.81 183 PHE A O 1
ATOM 1484 N N . ILE A 1 184 ? 6.035 3.283 12.365 1.00 92.19 184 ILE A N 1
ATOM 1485 C CA . ILE A 1 184 ? 5.849 2.873 10.966 1.00 92.19 184 ILE A CA 1
ATOM 1486 C C . ILE A 1 184 ? 7.168 2.955 10.192 1.00 92.19 184 ILE A C 1
ATOM 1488 O O . ILE A 1 184 ? 7.478 2.053 9.414 1.00 92.19 184 ILE A O 1
ATOM 1492 N N . ALA A 1 185 ? 7.989 3.979 10.454 1.00 88.31 185 ALA A N 1
ATOM 1493 C CA . ALA A 1 185 ? 9.281 4.176 9.796 1.00 88.31 185 ALA A CA 1
ATOM 1494 C C . ALA A 1 185 ? 10.213 2.952 9.899 1.00 88.31 185 ALA A C 1
ATOM 1496 O O . ALA A 1 185 ? 11.001 2.704 8.989 1.00 88.31 185 ALA A O 1
ATOM 1497 N N . LYS A 1 186 ? 10.092 2.144 10.964 1.00 87.50 186 LYS A N 1
ATOM 1498 C CA . LYS A 1 186 ? 10.874 0.906 11.146 1.00 87.50 186 LYS A CA 1
ATOM 1499 C C . LYS A 1 186 ? 10.518 -0.187 10.137 1.00 87.50 186 LYS A C 1
ATOM 1501 O O . LYS A 1 186 ? 11.341 -1.055 9.860 1.00 87.50 186 LYS A O 1
ATOM 1506 N N . TYR A 1 187 ? 9.301 -0.154 9.603 1.00 82.00 187 TYR A N 1
ATOM 1507 C CA . TYR A 1 187 ? 8.778 -1.149 8.668 1.00 82.00 187 TYR A CA 1
ATOM 1508 C C . TYR A 1 187 ? 8.833 -0.666 7.213 1.00 82.00 187 TYR A C 1
ATOM 1510 O O . TYR A 1 187 ? 8.735 -1.464 6.281 1.00 82.00 187 TYR A O 1
ATOM 1518 N N . THR A 1 188 ? 9.043 0.633 6.983 1.00 76.56 188 THR A N 1
ATOM 1519 C CA . THR A 1 188 ? 9.101 1.210 5.638 1.00 76.56 188 THR A CA 1
ATOM 1520 C C . THR A 1 188 ? 10.534 1.303 5.122 1.00 76.56 188 THR A C 1
ATOM 1522 O O . THR A 1 188 ? 11.265 2.230 5.450 1.00 76.56 188 THR A O 1
ATOM 1525 N N . ILE A 1 189 ? 10.920 0.392 4.228 1.00 70.25 189 ILE A N 1
ATOM 1526 C CA . ILE A 1 189 ? 12.198 0.461 3.487 1.00 70.25 189 ILE A CA 1
ATOM 1527 C C . ILE A 1 189 ? 11.992 1.262 2.190 1.00 70.25 189 ILE A C 1
ATOM 1529 O O . ILE A 1 189 ? 12.387 0.847 1.107 1.00 70.25 189 ILE A O 1
ATOM 1533 N N . CYS A 1 190 ? 11.212 2.339 2.243 1.00 74.38 190 CYS A N 1
ATOM 1534 C CA . CYS A 1 190 ? 10.705 2.991 1.039 1.00 74.38 190 CYS A CA 1
ATOM 1535 C C . CYS A 1 190 ? 11.138 4.428 0.987 1.00 74.38 190 CYS A C 1
ATOM 1537 O O . CYS A 1 190 ? 11.004 5.173 1.956 1.00 74.38 190 CYS A O 1
ATOM 1539 N N . SER A 1 191 ? 11.640 4.777 -0.181 1.00 80.19 191 SER A N 1
ATOM 1540 C CA . SER A 1 191 ? 12.132 6.087 -0.495 1.00 80.19 191 SER A CA 1
ATOM 1541 C C . SER A 1 191 ? 11.144 6.710 -1.489 1.00 80.19 191 SER A C 1
ATOM 1543 O O . SER A 1 191 ? 10.680 6.053 -2.428 1.00 80.19 191 SER A O 1
ATOM 1545 N N . PHE A 1 192 ? 10.744 7.944 -1.202 1.00 84.88 192 PHE A N 1
ATOM 1546 C CA . PHE A 1 192 ? 9.892 8.776 -2.049 1.00 84.88 192 PHE A CA 1
ATOM 1547 C C . PHE A 1 192 ? 10.701 9.986 -2.499 1.00 84.88 192 PHE A C 1
ATOM 1549 O O . PHE A 1 192 ? 11.625 10.394 -1.796 1.00 84.88 192 PHE A O 1
ATOM 1556 N N . ILE A 1 193 ? 10.392 10.556 -3.655 1.00 88.69 193 ILE A N 1
ATOM 1557 C CA . ILE A 1 193 ? 11.006 11.815 -4.096 1.00 88.69 193 ILE A CA 1
ATOM 1558 C C . ILE A 1 193 ? 10.447 12.952 -3.237 1.00 88.69 193 ILE A C 1
ATOM 1560 O O . ILE A 1 193 ? 11.191 13.722 -2.637 1.00 88.69 193 ILE A O 1
ATOM 1564 N N . LYS A 1 194 ? 9.125 12.974 -3.064 1.00 90.56 194 LYS A N 1
ATOM 1565 C CA . LYS A 1 194 ? 8.398 13.894 -2.198 1.00 90.56 194 LYS A CA 1
ATOM 1566 C C . LYS A 1 194 ? 7.326 13.125 -1.438 1.00 90.56 194 LYS A C 1
ATOM 1568 O O . LYS A 1 194 ? 6.267 12.791 -1.945 1.00 90.56 194 LYS A O 1
ATOM 1573 N N . ARG A 1 195 ? 7.605 12.821 -0.180 1.00 88.31 195 ARG A N 1
ATOM 1574 C CA . ARG A 1 195 ? 6.730 12.009 0.679 1.00 88.31 195 ARG A CA 1
ATOM 1575 C C . ARG A 1 195 ? 5.477 12.759 1.153 1.00 88.31 195 ARG A C 1
ATOM 1577 O O . ARG A 1 195 ? 5.563 13.927 1.540 1.00 88.31 195 ARG A O 1
ATOM 1584 N N . SER A 1 196 ? 4.356 12.050 1.261 1.00 93.62 196 SER A N 1
ATOM 1585 C CA . SER A 1 196 ? 3.218 12.477 2.081 1.00 93.62 196 SER A CA 1
ATOM 1586 C C . SER A 1 196 ? 3.536 12.378 3.581 1.00 93.62 196 SER A C 1
ATOM 1588 O O . SER A 1 196 ? 4.505 11.727 3.989 1.00 93.62 196 SER A O 1
ATOM 1590 N N . CYS A 1 197 ? 2.696 12.977 4.426 1.00 94.88 197 CYS A N 1
ATOM 1591 C CA . CYS A 1 197 ? 2.590 12.543 5.822 1.00 94.88 197 CYS A CA 1
ATOM 1592 C C . CYS A 1 197 ? 2.085 11.092 5.907 1.00 94.88 197 CYS A C 1
ATOM 1594 O O . CYS A 1 197 ? 1.529 10.552 4.945 1.00 94.88 197 CYS A O 1
ATOM 1596 N N . PHE A 1 198 ? 2.255 10.465 7.071 1.00 95.25 198 PHE A N 1
ATOM 1597 C CA . PHE A 1 198 ? 1.536 9.234 7.380 1.00 95.25 198 PHE A CA 1
ATOM 1598 C C . PHE A 1 198 ? 0.109 9.570 7.796 1.00 95.25 198 PHE A C 1
ATOM 1600 O O . PHE A 1 198 ? -0.117 10.441 8.640 1.00 95.25 198 PHE A O 1
ATOM 1607 N N . TYR A 1 199 ? -0.832 8.847 7.216 1.00 97.06 199 TYR A N 1
ATOM 1608 C CA . TYR A 1 199 ? -2.238 8.887 7.567 1.00 97.06 199 TYR A CA 1
ATOM 1609 C C . TYR A 1 199 ? -2.653 7.553 8.175 1.00 97.06 199 TYR A C 1
ATOM 1611 O O . TYR A 1 199 ? -2.006 6.535 7.929 1.00 97.06 199 TYR A O 1
ATOM 1619 N N . LYS A 1 200 ? -3.746 7.533 8.930 1.00 97.81 200 LYS A N 1
ATOM 1620 C CA . LYS A 1 200 ? -4.329 6.316 9.487 1.00 97.81 200 LYS A CA 1
ATOM 1621 C C . LYS A 1 200 ? -5.839 6.283 9.333 1.00 97.81 200 LYS A C 1
ATOM 1623 O O . LYS A 1 200 ? -6.507 7.309 9.448 1.00 97.81 200 LYS A O 1
ATOM 1628 N N . PHE A 1 201 ? -6.343 5.078 9.125 1.00 97.88 201 PHE A N 1
ATOM 1629 C CA . PHE A 1 201 ? -7.737 4.709 9.307 1.00 97.88 201 PHE A CA 1
ATOM 1630 C C . PHE A 1 201 ? -7.823 3.724 10.468 1.00 97.88 201 PHE A C 1
ATOM 1632 O O . PHE A 1 201 ? -6.960 2.857 10.600 1.00 97.88 201 PHE A O 1
ATOM 1639 N N . GLU A 1 202 ? -8.853 3.854 11.289 1.00 97.31 202 GLU A N 1
ATOM 1640 C CA . GLU A 1 202 ? -9.049 3.057 12.493 1.00 97.31 202 GLU A CA 1
ATOM 1641 C C . GLU A 1 202 ? -10.545 2.783 12.662 1.00 97.31 202 GLU A C 1
ATOM 1643 O O . GLU A 1 202 ? -11.357 3.694 12.507 1.00 97.31 202 GLU A O 1
ATOM 1648 N N . GLU A 1 203 ? -10.901 1.533 12.949 1.00 95.75 203 GLU A N 1
ATOM 1649 C CA . GLU A 1 203 ? -12.276 1.109 13.224 1.00 95.75 203 GLU A CA 1
ATOM 1650 C C . GLU A 1 203 ? -12.317 0.042 14.328 1.00 95.75 203 GLU A C 1
ATOM 1652 O O . GLU A 1 203 ? -11.314 -0.621 14.603 1.00 95.75 203 GLU A O 1
ATOM 1657 N N . GLY A 1 204 ? -13.495 -0.143 14.931 1.00 94.94 204 GLY A N 1
ATOM 1658 C CA . GLY A 1 204 ? -13.701 -1.034 16.075 1.00 94.94 204 GLY A CA 1
ATOM 1659 C C . GLY A 1 204 ? -13.450 -0.349 17.421 1.00 94.94 204 GLY A C 1
ATOM 1660 O O . GLY A 1 204 ? -12.960 0.778 17.484 1.00 94.94 204 GLY A O 1
ATOM 1661 N N . GLU A 1 205 ? -13.798 -1.038 18.506 1.00 93.69 205 GLU A N 1
ATOM 1662 C CA . GLU A 1 205 ? -13.624 -0.561 19.881 1.00 93.69 205 GLU A CA 1
ATOM 1663 C C . GLU A 1 205 ? -12.896 -1.618 20.723 1.00 93.69 205 GLU A C 1
ATOM 1665 O O . GLU A 1 205 ? -13.024 -2.824 20.498 1.00 93.69 205 GLU A O 1
ATOM 1670 N N . GLY A 1 206 ? -12.115 -1.168 21.709 1.00 93.31 206 GLY A N 1
ATOM 1671 C CA . GLY A 1 206 ? -11.430 -2.054 22.652 1.00 93.31 206 GLY A CA 1
ATOM 1672 C C . GLY A 1 206 ? -10.513 -3.077 21.970 1.00 93.31 206 GLY A C 1
ATOM 1673 O O . GLY A 1 206 ? -9.610 -2.713 21.223 1.00 93.31 206 GLY A O 1
ATOM 1674 N N . GLY A 1 207 ? -10.732 -4.364 22.253 1.00 89.94 207 GLY A N 1
ATOM 1675 C CA . GLY A 1 207 ? -9.914 -5.465 21.729 1.00 89.94 207 GLY A CA 1
ATOM 1676 C C . GLY A 1 207 ? -10.119 -5.780 20.243 1.00 89.94 207 GLY A C 1
ATOM 1677 O O . GLY A 1 207 ? -9.321 -6.521 19.679 1.00 89.94 207 GLY A O 1
ATOM 1678 N N . GLU A 1 208 ? -11.151 -5.221 19.606 1.00 92.25 208 GLU A N 1
ATOM 1679 C CA . GLU A 1 208 ? -11.425 -5.401 18.171 1.00 92.25 208 GLU A CA 1
ATOM 1680 C C . GLU A 1 208 ? -10.929 -4.226 17.319 1.00 92.25 208 GLU A C 1
ATOM 1682 O O . GLU A 1 208 ? -11.153 -4.188 16.105 1.00 92.25 208 GLU A O 1
ATOM 1687 N N . GLN A 1 209 ? -10.267 -3.256 17.954 1.00 96.12 209 GLN A N 1
ATOM 1688 C CA . GLN A 1 209 ? -9.701 -2.104 17.277 1.00 96.12 209 GLN A CA 1
ATOM 1689 C C . GLN A 1 209 ? -8.654 -2.562 16.261 1.00 96.12 209 GLN A C 1
ATOM 1691 O O . GLN A 1 209 ? -7.646 -3.183 16.600 1.00 96.12 209 GLN A O 1
ATOM 1696 N N . ARG A 1 210 ? -8.881 -2.205 15.001 1.00 96.62 210 ARG A N 1
ATOM 1697 C CA . ARG A 1 210 ? -7.971 -2.484 13.892 1.00 96.62 210 ARG A CA 1
ATOM 1698 C C . ARG A 1 210 ? -7.714 -1.212 13.113 1.00 96.62 210 ARG A C 1
ATOM 1700 O O . ARG A 1 210 ? -8.586 -0.353 12.972 1.00 96.62 210 ARG A O 1
ATOM 1707 N N . LYS A 1 211 ? -6.500 -1.086 12.591 1.00 97.44 211 LYS A N 1
ATOM 1708 C CA . LYS A 1 211 ? -6.092 0.098 11.840 1.00 97.44 211 LYS A CA 1
ATOM 1709 C C . LYS A 1 211 ? -5.143 -0.249 10.717 1.00 97.44 211 LYS A C 1
ATOM 1711 O O . LYS A 1 211 ? -4.474 -1.279 10.706 1.00 97.44 211 LYS A O 1
ATOM 1716 N N . PHE A 1 212 ? -5.080 0.655 9.758 1.00 97.94 212 PHE A N 1
ATOM 1717 C CA . PHE A 1 212 ? -4.033 0.643 8.761 1.00 97.94 212 PHE A CA 1
ATOM 1718 C C . PHE A 1 212 ? -3.536 2.056 8.506 1.00 97.94 212 PHE A C 1
ATOM 1720 O O . PHE A 1 212 ? -4.243 3.047 8.703 1.00 97.94 212 PHE A O 1
ATOM 1727 N N . TYR A 1 213 ? -2.298 2.134 8.041 1.00 97.62 213 TYR A N 1
ATOM 1728 C CA . TYR A 1 213 ? -1.615 3.382 7.756 1.00 97.62 213 TYR A CA 1
ATOM 1729 C C . TYR A 1 213 ? -1.450 3.566 6.264 1.00 97.62 213 TYR A C 1
ATOM 1731 O O . TYR A 1 213 ? -1.080 2.619 5.578 1.00 97.62 213 TYR A O 1
ATOM 1739 N N . ILE A 1 214 ? -1.664 4.781 5.777 1.00 97.12 214 ILE A N 1
ATOM 1740 C CA . ILE A 1 214 ? -1.520 5.158 4.374 1.00 97.12 214 ILE A CA 1
ATOM 1741 C C . ILE A 1 214 ? -0.372 6.155 4.239 1.00 97.12 214 ILE A C 1
ATOM 1743 O O . ILE A 1 214 ? -0.233 7.078 5.042 1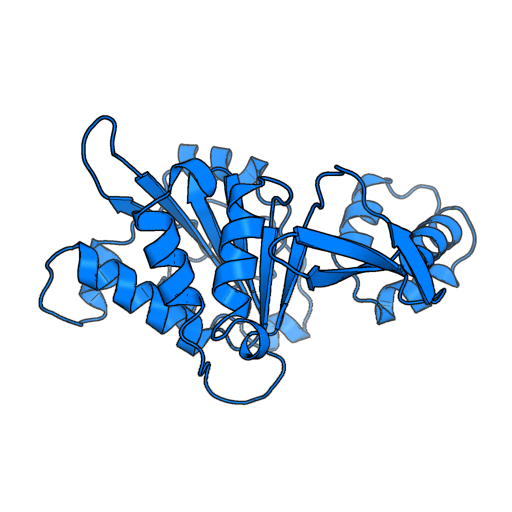.00 97.12 214 ILE A O 1
ATOM 1747 N N . PHE A 1 215 ? 0.440 5.989 3.202 1.00 96.06 215 PHE A N 1
ATOM 1748 C CA . PHE A 1 215 ? 1.450 6.963 2.795 1.00 96.06 215 PHE A CA 1
ATOM 1749 C C . PHE A 1 215 ? 1.746 6.807 1.300 1.00 96.06 215 PHE A C 1
ATOM 1751 O O . PHE A 1 215 ? 1.626 5.710 0.748 1.00 96.06 215 PHE A O 1
ATOM 1758 N N . PHE A 1 216 ? 2.092 7.899 0.622 1.00 95.88 216 PHE A N 1
ATOM 1759 C CA . PHE A 1 216 ? 2.210 7.920 -0.835 1.00 95.88 216 PHE A CA 1
ATOM 1760 C C . PHE A 1 216 ? 3.225 8.947 -1.351 1.00 95.88 216 PHE A C 1
ATOM 1762 O O . PHE A 1 216 ? 3.716 9.805 -0.616 1.00 95.88 216 PHE A O 1
ATOM 1769 N N . GLU A 1 217 ? 3.552 8.819 -2.638 1.00 95.19 217 GLU A N 1
ATOM 1770 C CA . GLU A 1 217 ? 4.387 9.762 -3.386 1.00 95.19 217 GLU A CA 1
ATOM 1771 C C . GLU A 1 217 ? 3.574 11.006 -3.771 1.00 95.19 217 GLU A C 1
ATOM 1773 O O . GLU A 1 217 ? 2.590 10.899 -4.506 1.00 95.19 217 GLU A O 1
ATOM 1778 N N . CYS A 1 218 ? 4.002 12.176 -3.314 1.00 95.06 218 CYS A N 1
ATOM 1779 C CA . CYS A 1 218 ? 3.442 13.480 -3.664 1.00 95.06 218 CYS A CA 1
ATOM 1780 C C . CYS A 1 218 ? 4.196 14.163 -4.811 1.00 95.06 218 CYS A C 1
ATOM 1782 O O . CYS A 1 218 ? 3.739 15.208 -5.270 1.00 95.06 218 CYS A O 1
ATOM 1784 N N . ALA A 1 219 ? 5.335 13.621 -5.266 1.00 94.00 219 ALA A N 1
ATOM 1785 C CA . ALA A 1 219 ? 6.100 14.249 -6.338 1.00 94.00 219 ALA A CA 1
ATOM 1786 C C . ALA A 1 219 ? 5.264 14.315 -7.615 1.00 94.00 219 ALA A C 1
ATOM 1788 O O . ALA A 1 219 ? 4.684 13.303 -8.032 1.00 94.00 219 ALA A O 1
ATOM 1789 N N . ASN A 1 220 ? 5.223 15.487 -8.241 1.00 92.31 220 ASN A N 1
ATOM 1790 C CA . ASN A 1 220 ? 4.636 15.667 -9.561 1.00 92.31 220 ASN A CA 1
ATOM 1791 C C . ASN A 1 220 ? 5.542 15.050 -10.650 1.00 92.31 220 ASN A C 1
ATOM 1793 O O . ASN A 1 220 ? 6.600 14.483 -10.371 1.00 92.31 220 ASN A O 1
ATOM 1797 N N . GLU A 1 221 ? 5.111 15.096 -11.910 1.00 90.06 221 GLU A N 1
ATOM 1798 C CA . GLU A 1 221 ? 5.865 14.472 -13.002 1.00 90.06 221 GLU A CA 1
ATOM 1799 C C . GLU A 1 221 ? 7.243 15.118 -13.237 1.00 90.06 221 GLU A C 1
ATOM 1801 O O . GLU A 1 221 ? 8.212 14.415 -13.518 1.00 90.06 221 GLU A O 1
ATOM 1806 N N . GLU A 1 222 ? 7.357 16.432 -13.063 1.00 91.88 222 GLU A N 1
ATOM 1807 C CA . GLU A 1 222 ? 8.605 17.182 -13.230 1.00 91.88 222 GLU A CA 1
ATOM 1808 C C . GLU A 1 222 ? 9.614 16.877 -12.109 1.00 91.88 222 GLU A C 1
ATOM 1810 O O . GLU A 1 222 ? 10.773 16.549 -12.376 1.00 91.88 222 GLU A O 1
ATOM 1815 N N . GLU A 1 223 ? 9.161 16.873 -10.853 1.00 91.69 223 GLU A N 1
ATOM 1816 C CA . GLU A 1 223 ? 9.950 16.473 -9.680 1.00 91.69 223 GLU A CA 1
ATOM 1817 C C . GLU A 1 223 ? 10.475 15.033 -9.838 1.00 91.69 223 GLU A C 1
ATOM 1819 O O . GLU A 1 223 ? 11.617 14.734 -9.486 1.00 91.69 223 GLU A O 1
ATOM 1824 N N . ARG A 1 224 ? 9.684 14.137 -10.449 1.00 88.38 224 ARG A N 1
ATOM 1825 C CA . ARG A 1 224 ? 10.129 12.768 -10.761 1.00 88.38 224 ARG A CA 1
ATOM 1826 C C . ARG A 1 224 ? 11.210 12.718 -11.838 1.00 88.38 224 ARG A C 1
ATOM 1828 O O . ARG A 1 224 ? 12.117 11.897 -11.729 1.00 88.38 224 ARG A O 1
ATOM 1835 N N . ARG A 1 225 ? 11.125 13.566 -12.868 1.00 88.31 225 ARG A N 1
ATOM 1836 C CA . ARG A 1 225 ? 12.107 13.620 -13.969 1.00 88.31 225 ARG A CA 1
ATOM 1837 C C . ARG A 1 225 ? 13.451 14.189 -13.523 1.00 88.31 225 ARG A C 1
ATOM 1839 O O . ARG A 1 225 ? 14.485 13.719 -13.981 1.00 88.31 225 ARG A O 1
ATOM 1846 N N . THR A 1 226 ? 13.436 15.170 -12.625 1.00 90.44 226 THR A N 1
ATOM 1847 C CA . THR A 1 226 ? 14.658 15.812 -12.107 1.00 90.44 226 THR A CA 1
ATOM 1848 C C . THR A 1 226 ? 15.424 14.943 -11.106 1.00 90.44 226 THR A C 1
ATOM 1850 O O . THR A 1 226 ? 16.589 15.219 -10.833 1.00 90.44 226 THR A O 1
ATOM 1853 N N . GLY A 1 227 ? 14.812 13.865 -10.597 1.00 75.25 227 GLY A N 1
ATOM 1854 C CA . GLY A 1 227 ? 15.514 12.826 -9.842 1.00 75.25 227 GLY A CA 1
ATOM 1855 C C . GLY A 1 227 ? 16.065 13.293 -8.493 1.00 75.25 227 GLY A C 1
ATOM 1856 O O . GLY A 1 227 ? 17.123 12.822 -8.076 1.00 75.25 227 GLY A O 1
ATOM 1857 N N . GLN A 1 228 ? 15.375 14.217 -7.813 1.00 76.25 228 GLN A N 1
ATOM 1858 C CA . GLN A 1 228 ? 15.781 14.668 -6.478 1.00 76.25 228 GLN A CA 1
ATOM 1859 C C . GLN A 1 228 ? 15.967 13.499 -5.499 1.00 76.25 228 GLN A C 1
ATOM 1861 O O . GLN A 1 228 ? 15.344 12.439 -5.619 1.00 76.25 228 GLN A O 1
ATOM 1866 N N . SER A 1 229 ? 16.860 13.706 -4.526 1.00 72.81 229 SER A N 1
ATOM 1867 C CA . SER A 1 229 ? 1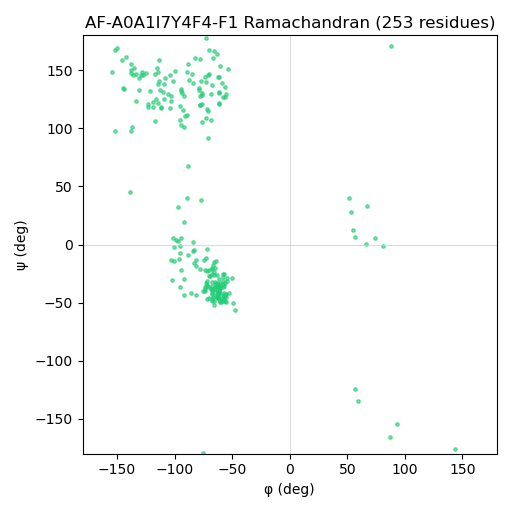7.249 12.683 -3.561 1.00 72.81 229 SER A CA 1
ATOM 1868 C C . SER A 1 229 ? 16.036 12.121 -2.830 1.00 72.81 229 SER A C 1
ATOM 1870 O O . SER A 1 229 ? 15.189 12.835 -2.295 1.00 72.81 229 SER A O 1
ATOM 1872 N N . SER A 1 230 ? 15.958 10.795 -2.818 1.00 76.31 230 SER A N 1
ATOM 1873 C CA . SER A 1 230 ? 14.827 10.106 -2.233 1.00 76.31 230 SER A CA 1
ATOM 1874 C C . SER A 1 230 ? 14.918 10.120 -0.707 1.00 76.31 230 SER A C 1
ATOM 1876 O O . SER A 1 230 ? 15.935 9.738 -0.129 1.00 76.31 230 SER A O 1
ATOM 1878 N N . LEU A 1 231 ? 13.848 10.549 -0.040 1.00 76.06 231 LEU A N 1
ATOM 1879 C CA . LEU A 1 231 ? 13.761 10.620 1.416 1.00 76.06 231 LEU A CA 1
ATOM 1880 C C . LEU A 1 231 ? 12.825 9.527 1.949 1.00 76.06 231 LEU A C 1
ATOM 1882 O O . LEU A 1 231 ? 11.792 9.216 1.351 1.00 76.06 231 LEU A O 1
ATOM 1886 N N . ALA A 1 232 ? 13.162 8.960 3.111 1.00 71.31 232 ALA A N 1
ATOM 1887 C CA . ALA A 1 232 ? 12.265 8.061 3.847 1.00 71.31 232 ALA A CA 1
ATOM 1888 C C . ALA A 1 232 ? 10.971 8.792 4.241 1.00 71.31 232 ALA A C 1
ATOM 1890 O O . ALA A 1 232 ? 11.003 10.001 4.415 1.00 71.31 232 ALA A O 1
ATOM 1891 N N . ALA A 1 233 ? 9.837 8.120 4.433 1.00 66.38 233 ALA A N 1
ATOM 1892 C CA . ALA A 1 233 ? 8.618 8.782 4.922 1.00 66.38 233 ALA A CA 1
ATOM 1893 C C . ALA A 1 233 ? 8.818 9.393 6.340 1.00 66.38 233 ALA A C 1
ATOM 1895 O O . ALA A 1 233 ? 9.553 8.838 7.157 1.00 66.38 233 ALA A O 1
ATOM 1896 N N . SER A 1 234 ? 8.208 10.546 6.654 1.00 78.44 234 SER A N 1
ATOM 1897 C CA . SER A 1 234 ? 8.295 11.151 7.997 1.00 78.44 234 SER A CA 1
ATOM 1898 C C . SER A 1 234 ? 7.049 11.957 8.362 1.00 78.44 234 SER A C 1
ATOM 1900 O O . SER A 1 234 ? 6.218 12.265 7.513 1.00 78.44 234 SER A O 1
ATOM 1902 N N . HIS A 1 235 ? 6.954 12.338 9.638 1.00 85.12 235 HIS A N 1
ATOM 1903 C CA . HIS A 1 235 ? 5.919 13.243 10.146 1.00 85.12 235 HIS A CA 1
ATOM 1904 C C . HIS A 1 235 ? 5.895 14.608 9.430 1.00 85.12 235 HIS A C 1
ATOM 1906 O O . HIS A 1 235 ? 4.859 15.256 9.384 1.00 85.12 235 HIS A O 1
ATOM 1912 N N . ASN A 1 236 ? 7.018 15.041 8.852 1.00 88.12 236 ASN A N 1
ATOM 1913 C CA . ASN A 1 236 ? 7.142 16.328 8.164 1.00 88.12 236 ASN A CA 1
ATOM 1914 C C . ASN A 1 236 ? 6.973 16.164 6.643 1.00 88.12 236 ASN A C 1
ATOM 1916 O O . ASN A 1 236 ? 7.685 16.799 5.865 1.00 88.12 236 ASN A O 1
ATOM 1920 N N . GLY A 1 237 ? 6.144 15.211 6.215 1.00 89.88 237 GLY A N 1
ATOM 1921 C CA . GLY A 1 237 ? 5.771 15.054 4.813 1.00 89.88 237 GLY A CA 1
ATOM 1922 C C . GLY A 1 237 ? 4.762 16.112 4.370 1.00 89.88 237 GLY A C 1
ATOM 1923 O O . GLY A 1 237 ? 4.351 16.977 5.143 1.00 89.88 237 GLY A O 1
ATOM 1924 N N . GLN A 1 238 ? 4.347 16.045 3.109 1.00 94.62 238 GLN A N 1
ATOM 1925 C CA . GLN A 1 238 ? 3.281 16.903 2.610 1.00 94.62 238 GLN A CA 1
ATOM 1926 C C . GLN A 1 238 ? 1.937 16.453 3.196 1.00 94.62 238 GLN A C 1
ATOM 1928 O O . GLN A 1 238 ? 1.491 15.331 2.948 1.00 94.62 238 GLN A O 1
ATOM 1933 N N . ASN A 1 239 ? 1.308 17.324 3.989 1.00 95.62 239 ASN A N 1
ATOM 1934 C CA . ASN A 1 239 ? 0.003 17.073 4.597 1.00 95.62 239 ASN A CA 1
ATOM 1935 C C . ASN A 1 239 ? -1.138 17.510 3.666 1.00 95.62 239 ASN A C 1
ATOM 1937 O O . ASN A 1 239 ? -1.852 18.468 3.947 1.00 95.62 239 ASN A O 1
ATOM 1941 N N . ASP A 1 240 ? -1.284 16.808 2.548 1.00 95.56 240 ASP A N 1
ATOM 1942 C CA . ASP A 1 240 ? -2.384 17.009 1.611 1.00 95.56 240 ASP A CA 1
ATOM 1943 C C . ASP A 1 240 ? -2.899 15.649 1.128 1.00 95.56 240 ASP A C 1
ATOM 1945 O O . ASP A 1 240 ? -2.336 15.023 0.229 1.00 95.56 240 ASP A O 1
ATOM 1949 N N . LEU A 1 241 ? -3.980 15.178 1.755 1.00 95.31 241 LEU A N 1
ATOM 1950 C CA . LEU A 1 241 ? -4.613 13.903 1.413 1.00 95.31 241 LEU A CA 1
ATOM 1951 C C . LEU A 1 241 ? -5.258 13.938 0.013 1.00 95.31 241 LEU A C 1
ATOM 1953 O O . LEU A 1 241 ? -5.458 12.885 -0.595 1.00 95.31 241 LEU A O 1
ATOM 1957 N N . GLY A 1 242 ? -5.543 15.127 -0.535 1.00 95.06 242 GLY A N 1
ATOM 1958 C CA . GLY A 1 242 ? -6.071 15.301 -1.887 1.00 95.06 242 GLY A CA 1
ATOM 1959 C C . GLY A 1 242 ? -5.108 14.791 -2.961 1.00 95.06 242 GLY A C 1
ATOM 1960 O O . GLY A 1 242 ? -5.544 14.158 -3.928 1.00 95.06 242 GLY A O 1
ATOM 1961 N N . LEU A 1 243 ? -3.797 14.941 -2.728 1.00 95.31 243 LEU A N 1
ATOM 1962 C CA . LEU A 1 243 ? -2.733 14.445 -3.613 1.00 95.31 243 LEU A CA 1
ATOM 1963 C C . LEU A 1 243 ? -2.675 12.922 -3.710 1.00 95.31 243 LEU A C 1
ATOM 1965 O O . LEU A 1 243 ? -2.055 12.390 -4.633 1.00 95.31 243 LEU A O 1
ATOM 1969 N N . MET A 1 244 ? -3.346 12.208 -2.800 1.00 95.75 244 MET A N 1
ATOM 1970 C CA . MET A 1 244 ? -3.423 10.755 -2.860 1.00 95.75 244 MET A CA 1
ATOM 1971 C C . MET A 1 244 ? -3.975 10.313 -4.215 1.00 95.75 244 MET A C 1
ATOM 1973 O O . MET A 1 244 ? -3.402 9.418 -4.815 1.00 95.75 244 MET A O 1
ATOM 1977 N N . ARG A 1 245 ? -5.017 10.972 -4.747 1.00 94.00 245 ARG A N 1
ATOM 1978 C CA . ARG A 1 245 ? -5.692 10.572 -6.000 1.00 94.00 245 ARG A CA 1
ATOM 1979 C C . ARG A 1 245 ? -4.763 10.567 -7.220 1.00 94.00 245 ARG A C 1
ATOM 1981 O O . ARG A 1 245 ? -4.931 9.736 -8.104 1.00 94.00 245 ARG A O 1
ATOM 1988 N N . THR A 1 246 ? -3.789 11.472 -7.252 1.00 93.62 246 THR A N 1
ATOM 1989 C CA . THR A 1 246 ? -2.855 11.659 -8.374 1.00 93.62 246 THR A CA 1
ATOM 1990 C C . THR A 1 246 ? -1.520 10.940 -8.171 1.00 93.62 246 THR A C 1
ATOM 1992 O O . THR A 1 246 ? -0.607 11.070 -8.992 1.00 93.62 246 THR A O 1
ATOM 1995 N N . THR A 1 247 ? -1.357 10.197 -7.071 1.00 94.38 247 THR A N 1
ATOM 1996 C CA . THR A 1 247 ? -0.114 9.470 -6.812 1.00 94.38 247 THR A CA 1
ATOM 1997 C C . THR A 1 247 ? 0.054 8.293 -7.771 1.00 94.38 247 THR A C 1
ATOM 1999 O O . THR A 1 247 ? -0.902 7.614 -8.153 1.00 94.38 247 THR A O 1
ATOM 2002 N N . ASN A 1 248 ? 1.306 8.008 -8.122 1.00 92.94 248 ASN A N 1
ATOM 2003 C CA . ASN A 1 248 ? 1.670 6.795 -8.846 1.00 92.94 248 ASN A CA 1
ATOM 2004 C C . ASN A 1 248 ? 2.146 5.660 -7.919 1.00 92.94 248 ASN A C 1
ATOM 2006 O O . ASN A 1 248 ? 2.539 4.585 -8.389 1.00 92.94 248 ASN A O 1
ATOM 2010 N N . HIS A 1 249 ? 2.192 5.914 -6.610 1.00 94.75 249 HIS A N 1
ATOM 2011 C CA . HIS A 1 249 ? 2.724 4.984 -5.628 1.00 94.75 249 HIS A CA 1
ATOM 2012 C C . HIS A 1 249 ? 2.046 5.209 -4.276 1.00 94.75 249 HIS A C 1
ATOM 2014 O O . HIS A 1 249 ? 2.443 6.075 -3.499 1.00 94.75 249 HIS A O 1
ATOM 2020 N N . LEU A 1 250 ? 1.041 4.382 -3.993 1.00 96.38 250 LEU A N 1
ATOM 2021 C CA . LEU A 1 250 ? 0.353 4.325 -2.705 1.00 96.38 250 LEU A CA 1
ATOM 2022 C C . LEU A 1 250 ? 0.868 3.131 -1.906 1.00 96.38 250 LEU A C 1
ATOM 2024 O O . LEU A 1 250 ? 1.063 2.043 -2.456 1.00 96.38 250 LEU A O 1
ATOM 2028 N N . ARG A 1 251 ? 1.037 3.301 -0.598 1.00 96.06 251 ARG A N 1
ATOM 2029 C CA . ARG A 1 251 ? 1.312 2.206 0.326 1.00 96.06 251 ARG A CA 1
ATOM 2030 C C . ARG A 1 251 ? 0.347 2.203 1.490 1.00 96.06 251 ARG A C 1
ATOM 2032 O O . ARG A 1 251 ? -0.058 3.252 1.981 1.00 96.06 251 ARG A O 1
ATOM 2039 N N . VAL A 1 252 ? 0.032 0.991 1.926 1.00 97.31 252 VAL A N 1
ATOM 2040 C CA . VAL A 1 252 ? -0.825 0.705 3.066 1.00 97.31 252 VAL A CA 1
ATOM 2041 C C . VAL A 1 252 ? -0.117 -0.307 3.961 1.00 97.31 252 VAL A C 1
ATOM 2043 O O . VAL A 1 252 ? 0.425 -1.292 3.463 1.00 97.31 252 VAL A O 1
ATOM 2046 N N . PHE A 1 253 ? -0.083 -0.058 5.265 1.00 96.94 253 PHE A N 1
ATOM 2047 C CA . PHE A 1 253 ? 0.461 -0.974 6.271 1.00 96.94 253 PHE A CA 1
ATOM 2048 C C . PHE A 1 253 ? -0.644 -1.371 7.249 1.00 96.94 253 PHE A C 1
ATOM 2050 O O . PHE A 1 253 ? -1.241 -0.487 7.857 1.00 96.94 253 PHE A O 1
ATOM 2057 N N . PHE A 1 254 ? -0.913 -2.668 7.389 1.00 97.25 254 PHE A N 1
ATOM 2058 C CA . PHE A 1 254 ? -1.961 -3.195 8.270 1.00 97.25 254 PHE A CA 1
ATOM 2059 C C . PHE A 1 254 ? -1.386 -3.521 9.662 1.00 97.25 254 PHE A C 1
ATOM 2061 O O . PHE A 1 254 ? -0.384 -4.235 9.748 1.00 97.25 254 PHE A O 1
ATOM 2068 N N . GLU A 1 255 ? -2.001 -3.015 10.738 1.00 94.94 255 GLU A N 1
ATOM 2069 C CA . GLU A 1 255 ? -1.601 -3.249 12.145 1.00 94.94 255 GLU A CA 1
ATOM 2070 C C . GLU A 1 255 ? -2.662 -4.021 12.939 1.00 94.94 255 GLU A C 1
ATOM 2072 O O . GLU A 1 255 ? -3.868 -3.795 12.690 1.00 94.94 255 GLU A O 1
#

pLDDT: mean 86.93, std 9.53, range [61.19, 97.94]

Sequence (255 aa):
MDEVPTAFWKHLCDVLHSVGLSEVKKVSGNFGEVAQFIDENVASYVCAIEAGKEKGYLLYTRSGRKKLVDRQKLRMLWMQENACGGKMFDVLQSLLSQHQFRTLQIKKYNDGQWNTTIVRNLFEYWSKYSEKLKGLHLALRGWCEGGIDQLKEFVLQRTSIKTKNVSAIHEVIKVCSKKECTFIAKYTICSFIKRSCFYKFEEGEGGEQRKFYIFFECANEEERRTGQSSLAASHNGQNDLGLMRTTNHLRVFFE

Organism: NCBI:txid37863